Protein AF-A0A4P9YN78-F1 (afdb_monomer)

Solvent-accessible surface area (backbone atoms only — not comparable to full-atom values): 15632 Å² total; per-residue (Å²): 131,90,72,58,67,73,56,53,52,50,31,58,73,73,71,46,67,72,65,74,76,66,62,86,76,83,86,41,73,44,71,38,63,73,60,74,76,69,70,81,63,58,77,76,73,68,85,90,74,91,78,79,75,87,81,68,55,44,54,28,34,44,56,62,71,58,48,51,57,56,59,72,62,66,70,47,31,59,42,27,35,37,27,44,46,28,40,46,76,91,64,80,87,61,92,40,67,50,29,63,52,52,52,51,46,29,56,28,44,67,53,48,32,24,36,36,38,33,21,24,65,47,65,72,37,40,55,54,38,50,53,49,35,59,54,60,63,54,57,51,40,36,30,32,47,38,56,38,58,72,62,79,83,46,30,68,49,81,38,76,53,69,79,61,76,83,72,75,85,71,88,65,73,72,56,76,80,85,55,88,41,62,70,45,67,21,68,66,61,35,67,43,96,75,74,52,51,84,36,58,17,44,29,29,38,36,53,38,79,64,89,53,80,86,40,62,66,55,45,43,47,46,28,67,74,64,67,34,48,68,64,51,50,46,54,75,67,33,64,69,58,47,51,53,40,52,54,51,40,49,38,32,48,53,33,45,54,71,44,38,36,90,94,39,49,75,46,77,47,112

Foldseek 3Di:
DDDDPLVVVVCVVVVHDCCLLVDDADKDKDFQLLDDDPPVVPVVPDDDDDPDDDDPLGIATEHVQLVVLLVVQVAELAFAEEELAWFDPPPPDDPHHATSQLVSLSRNHLFYFYAYEYEHQDPVRVVVNVVSCVSSVRARYWYFNRHLLPDDFATFGGQDRPPPPPDPDDVQPFDDDPPPGTPDHHPSVRRDPDRDRDHFGLEYEAAADDLCPSPSPCCCVVCVVVVNSVVSSCCVVVPVNRVVSVVSSVSNVVSRVVRHDVVGYYGYHD

InterPro domains:
  IPR001678 SAM-dependent methyltransferase RsmB-F/NOP2-type domain [PS51686] (1-270)
  IPR023267 RNA (C5-cytosine) methyltransferase [PR02008] (82-92)
  IPR023267 RNA (C5-cytosine) methyltransferase [PR02008] (202-214)
  IPR023267 RNA (C5-cytosine) methyltransferase [PR02008] (263-270)
  IPR023267 RNA (C5-cytosine) methyltransferase [PTHR22807] (57-270)
  IPR023269 RNA (C5-cytosine) methyltransferase, subfamily 9 [PR02010] (3-21)
  IPR023269 RNA (C5-cytosine) methyltransferase, subfamily 9 [PR02010] (118-135)
  IPR029063 S-adenosyl-L-methionine-dependent methyltransferase superfamily [G3DSA:3.40.50.150] (5-270)
  IPR029063 S-adenosyl-L-methionine-dependent methyltransferase superfamily [SSF53335] (57-270)
  IPR049560 SAM-dependent methyltransferase RsmB-F/NOP2-type, catalytic core [PF01189] (72-155)

Secondary structure (DSSP, 8-state):
----HHHHHHHHHTT--GGGGGPPPPPEEEE-TTS---GGGHHHH-SS-----S-GGGEEEE-HHHHHHHHHT---TT-EEEETT-SPP--TT-TTB--HHHHHHHHH-SSSS-EEEEEES-HHHHHHHHHHHHHTT--SEEEEES-TTS--PPBP-PPPPTTS-------PPPPPP--TTEEEE-HHHHT-TT----B-EEEEEEE-----TT-HHHHIIIIIIS--HHHHHHHHH-HHHHHHHHHHHHHHHHHHHHTEEEEEEEEEE-

Organism: Rozella allomycis (strain CSF55) (NCBI:txid988480)

Structure (mmCIF, N/CA/C/O backbone):
data_AF-A0A4P9YN78-F1
#
_entry.id   AF-A0A4P9YN78-F1
#
loop_
_atom_site.group_PDB
_atom_site.id
_atom_site.type_symbol
_atom_site.label_atom_id
_atom_site.label_alt_id
_atom_site.label_comp_id
_atom_site.label_asym_id
_atom_site.label_entity_id
_atom_site.label_seq_id
_atom_site.pdbx_PDB_ins_code
_atom_site.Cartn_x
_atom_site.Cartn_y
_atom_site.Cartn_z
_atom_site.occupancy
_atom_site.B_iso_or_equiv
_atom_site.auth_seq_id
_atom_site.auth_comp_id
_atom_site.auth_asym_id
_atom_site.auth_atom_id
_atom_site.pdbx_PDB_model_num
ATOM 1 N N . MET A 1 1 ? -8.378 -7.934 30.798 1.00 61.56 1 MET A N 1
ATOM 2 C CA . MET A 1 1 ? -7.971 -6.513 30.751 1.00 61.56 1 MET A CA 1
ATOM 3 C C . MET A 1 1 ? -9.114 -5.694 31.313 1.00 61.56 1 MET A C 1
ATOM 5 O O . MET A 1 1 ? -10.251 -6.047 31.030 1.00 61.56 1 MET A O 1
ATOM 9 N N . ASN A 1 2 ? -8.828 -4.655 32.097 1.00 71.19 2 ASN A N 1
ATOM 10 C CA . ASN A 1 2 ? -9.853 -3.699 32.519 1.00 71.19 2 ASN A CA 1
ATOM 11 C C . ASN A 1 2 ? -9.871 -2.567 31.493 1.00 71.19 2 ASN A C 1
ATOM 13 O O . ASN A 1 2 ? -8.930 -1.776 31.438 1.00 71.19 2 ASN A O 1
ATOM 17 N N . PHE A 1 3 ? -10.893 -2.550 30.642 1.00 77.31 3 PHE A N 1
ATOM 18 C CA . PHE A 1 3 ? -11.137 -1.447 29.718 1.00 77.31 3 PHE A CA 1
ATOM 19 C C . PHE A 1 3 ? -11.936 -0.339 30.425 1.00 77.31 3 PHE A C 1
ATOM 21 O O . PHE A 1 3 ? -12.680 -0.659 31.352 1.00 77.31 3 PHE A O 1
ATOM 28 N N . PRO A 1 4 ? -11.807 0.940 30.024 1.00 80.62 4 PRO A N 1
ATOM 29 C CA . PRO A 1 4 ? -12.634 2.012 30.575 1.00 80.62 4 PRO A CA 1
ATOM 30 C C . PRO A 1 4 ? -14.121 1.778 30.301 1.00 80.62 4 PRO A C 1
ATOM 32 O O . PRO A 1 4 ? -14.473 1.293 29.224 1.00 80.62 4 PRO A O 1
ATOM 35 N N . ASP A 1 5 ? -14.984 2.211 31.222 1.00 83.38 5 ASP A N 1
ATOM 36 C CA . ASP A 1 5 ? -16.442 2.050 31.109 1.00 83.38 5 ASP A CA 1
ATOM 37 C C . ASP A 1 5 ? -16.979 2.622 29.790 1.00 83.38 5 ASP A C 1
ATOM 39 O O . ASP A 1 5 ? -17.722 1.953 29.083 1.00 83.38 5 ASP A O 1
ATOM 43 N N . ALA A 1 6 ? -16.485 3.790 29.367 1.00 79.88 6 ALA A N 1
ATOM 44 C CA . ALA A 1 6 ? -16.875 4.405 28.097 1.00 79.88 6 ALA A CA 1
ATOM 45 C C . ALA A 1 6 ? -16.543 3.548 26.856 1.00 79.88 6 ALA A C 1
ATOM 47 O O . ALA A 1 6 ? -17.257 3.612 25.855 1.00 79.88 6 ALA A O 1
ATOM 48 N N . PHE A 1 7 ? -15.473 2.741 26.900 1.00 79.00 7 PHE A N 1
ATOM 49 C CA . PHE A 1 7 ? -15.151 1.810 25.815 1.00 79.00 7 PHE A CA 1
ATOM 50 C C . PHE A 1 7 ? -16.032 0.559 25.876 1.00 79.00 7 PHE A C 1
ATOM 52 O O . PHE A 1 7 ? -16.492 0.091 24.840 1.00 79.00 7 PHE A O 1
ATOM 59 N N . ILE A 1 8 ? -16.325 0.048 27.075 1.00 83.44 8 ILE A N 1
ATOM 60 C CA . ILE A 1 8 ? -17.272 -1.060 27.260 1.00 83.44 8 ILE A CA 1
ATOM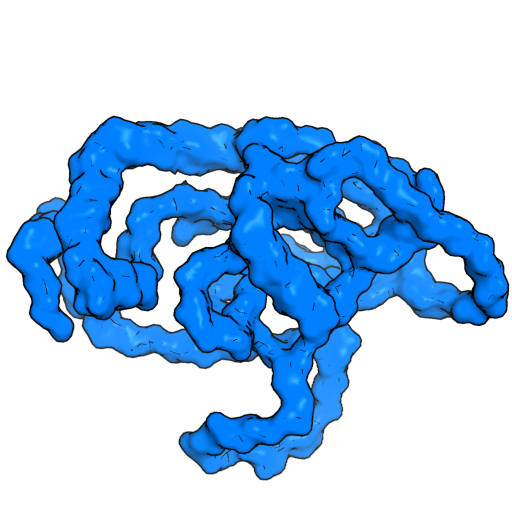 61 C C . ILE A 1 8 ? -18.675 -0.666 26.782 1.00 83.44 8 ILE A C 1
ATOM 63 O O . ILE A 1 8 ? -19.312 -1.435 26.067 1.00 83.44 8 ILE A O 1
ATOM 67 N N . ASP A 1 9 ? -19.132 0.542 27.104 1.00 84.50 9 ASP A N 1
ATOM 68 C CA . ASP A 1 9 ? -20.418 1.077 26.656 1.00 84.50 9 ASP A CA 1
ATOM 69 C C . ASP A 1 9 ? -20.480 1.205 25.132 1.00 84.50 9 ASP A C 1
ATOM 71 O O . ASP A 1 9 ? -21.487 0.842 24.523 1.00 84.50 9 ASP A O 1
ATOM 75 N N . PHE A 1 10 ? -19.389 1.661 24.506 1.00 82.56 10 PHE A N 1
ATOM 76 C CA . PHE A 1 10 ? -19.257 1.673 23.050 1.00 82.56 10 PHE A CA 1
ATOM 77 C C . PHE A 1 10 ? -19.386 0.261 22.460 1.00 82.56 10 PHE A C 1
AT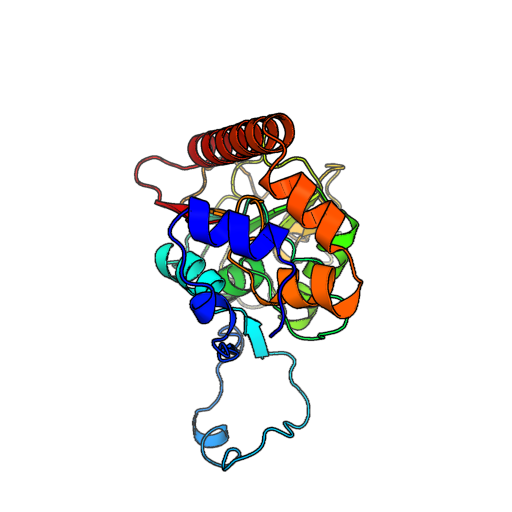OM 79 O O . PHE A 1 10 ? -20.222 0.047 21.587 1.00 82.56 10 PHE A O 1
ATOM 86 N N . LEU A 1 11 ? -18.631 -0.717 22.971 1.00 84.00 11 LEU A N 1
ATOM 87 C CA . LEU A 1 11 ? -18.693 -2.099 22.484 1.00 84.00 11 LEU A CA 1
ATOM 88 C C . LEU A 1 11 ? -20.095 -2.702 22.642 1.00 84.00 11 LEU A C 1
ATOM 90 O O . LEU A 1 11 ? -20.609 -3.317 21.712 1.00 84.00 11 LEU A O 1
ATOM 94 N N . ASN A 1 12 ? -20.743 -2.472 23.786 1.00 85.69 12 ASN A N 1
ATOM 95 C CA . ASN A 1 12 ? -22.104 -2.939 24.044 1.00 85.69 12 ASN A CA 1
ATOM 96 C C . ASN A 1 12 ? -23.119 -2.312 23.080 1.00 85.69 12 ASN A C 1
ATOM 98 O O . ASN A 1 12 ? -24.009 -3.009 22.592 1.00 85.69 12 ASN A O 1
ATOM 102 N N . LYS A 1 13 ? -22.986 -1.012 22.794 1.00 86.06 13 LYS A N 1
ATOM 103 C CA . LYS A 1 13 ? -23.847 -0.296 21.846 1.00 86.06 13 LYS A CA 1
ATOM 104 C C . LYS A 1 13 ? -23.708 -0.842 20.423 1.00 86.06 13 LYS A C 1
ATOM 106 O O . LYS A 1 13 ? -24.718 -1.007 19.746 1.00 86.06 13 LYS A O 1
ATOM 111 N N . GLU A 1 14 ? -22.484 -1.148 20.000 1.00 83.81 14 GLU A N 1
ATOM 112 C CA . GLU A 1 14 ? -22.188 -1.698 18.670 1.00 83.81 14 GLU A CA 1
ATOM 113 C C . GLU A 1 14 ? -22.353 -3.232 18.599 1.00 83.81 14 GLU A C 1
ATOM 115 O O . GLU A 1 14 ? -22.146 -3.840 17.551 1.00 83.81 14 GLU A O 1
ATOM 120 N N . GLY A 1 15 ? -22.746 -3.884 19.701 1.00 84.00 15 GLY A N 1
ATOM 121 C CA . GLY A 1 15 ? -22.984 -5.330 19.751 1.00 84.00 15 GLY A CA 1
ATOM 122 C C . GLY A 1 15 ? -21.715 -6.189 19.672 1.00 84.00 15 GLY A C 1
ATOM 123 O O . GLY A 1 15 ? -21.785 -7.348 19.261 1.00 84.00 15 GLY A O 1
ATOM 124 N N . VAL A 1 16 ? -20.559 -5.645 20.056 1.00 82.56 16 VAL A N 1
ATOM 125 C CA . VAL A 1 16 ? -19.258 -6.328 20.026 1.00 82.56 16 VAL A CA 1
ATOM 126 C C . VAL A 1 16 ? -18.936 -6.912 21.403 1.00 82.56 16 VAL A C 1
ATOM 128 O O . VAL A 1 16 ? -18.917 -6.195 22.399 1.00 82.56 16 VAL A O 1
ATOM 131 N N . ASP A 1 17 ? -18.631 -8.212 21.474 1.00 83.12 17 ASP A N 1
ATOM 132 C CA . ASP A 1 17 ? -18.195 -8.848 22.726 1.00 83.12 17 ASP A CA 1
ATOM 133 C C . ASP A 1 17 ? -16.783 -8.346 23.116 1.00 83.12 17 ASP A C 1
ATOM 135 O O . ASP A 1 17 ? -15.824 -8.561 22.365 1.00 83.12 17 ASP A O 1
ATOM 139 N N . PRO A 1 18 ? -16.585 -7.740 24.304 1.00 79.31 18 PRO A N 1
ATOM 140 C CA . PRO A 1 18 ? -15.264 -7.313 24.768 1.00 79.31 18 PRO A CA 1
ATOM 141 C C . PRO A 1 18 ? -14.221 -8.436 24.829 1.00 79.31 18 PRO A C 1
ATOM 143 O O . PRO A 1 18 ? -13.019 -8.165 24.792 1.00 79.31 18 PRO A O 1
ATOM 146 N N . LYS A 1 19 ? -14.639 -9.709 24.891 1.00 80.06 19 LYS A N 1
ATOM 147 C CA . LYS A 1 19 ? -13.722 -10.857 24.867 1.00 80.06 19 LYS A CA 1
ATOM 148 C C . LYS A 1 19 ? -12.920 -10.956 23.579 1.00 80.06 19 LYS A C 1
ATOM 150 O O . LYS A 1 19 ? -11.816 -11.499 23.628 1.00 80.06 19 LYS A O 1
ATOM 155 N N . VAL A 1 20 ? -13.399 -10.400 22.465 1.00 75.62 20 VAL A N 1
ATOM 156 C CA . VAL A 1 20 ? -12.633 -10.340 21.208 1.00 75.62 20 VAL A CA 1
ATOM 157 C C . VAL A 1 20 ? -11.301 -9.608 21.428 1.00 75.62 20 VAL A C 1
ATOM 159 O O . VAL A 1 20 ? -10.289 -9.965 20.828 1.00 75.62 20 VAL A O 1
ATOM 162 N N . TYR A 1 21 ? -11.259 -8.680 22.393 1.00 71.94 21 TYR A N 1
ATOM 163 C CA . TYR A 1 21 ? -10.055 -7.945 22.773 1.00 71.94 21 TYR A CA 1
ATOM 164 C C . TYR A 1 21 ? -9.165 -8.645 23.815 1.00 71.94 21 TYR A C 1
ATOM 166 O O . TYR A 1 21 ? -8.112 -8.137 24.200 1.00 71.94 21 TYR A O 1
ATOM 174 N N . SER A 1 22 ? -9.583 -9.809 24.309 1.00 69.00 22 SER A N 1
ATOM 175 C CA . SER A 1 22 ? -8.842 -10.593 25.306 1.00 69.00 22 SER A CA 1
ATOM 176 C C . SER A 1 22 ? -8.040 -11.749 24.703 1.00 69.00 22 SER A C 1
ATOM 178 O O . SER A 1 22 ? -7.321 -12.434 25.428 1.00 69.00 22 SER A O 1
ATOM 180 N N . VAL A 1 23 ? -8.151 -11.959 23.388 1.00 68.56 23 VAL A N 1
ATOM 181 C CA . VAL A 1 23 ? -7.486 -13.050 22.673 1.00 68.56 23 VAL A CA 1
ATOM 182 C C . VAL A 1 23 ? -6.027 -12.687 22.397 1.00 68.56 23 VAL A C 1
ATOM 184 O O . VAL A 1 23 ? -5.732 -11.669 21.766 1.00 68.56 23 VAL A O 1
ATOM 187 N N . GLU A 1 24 ? -5.099 -13.539 22.833 1.00 64.12 24 GLU A N 1
ATOM 188 C CA . GLU A 1 24 ? -3.709 -13.449 22.391 1.00 64.12 24 GLU A CA 1
ATOM 189 C C . GLU A 1 24 ? -3.614 -13.835 20.913 1.00 64.12 24 GLU A C 1
ATOM 191 O O . GLU A 1 24 ? -3.987 -14.937 20.510 1.00 64.12 24 GLU A O 1
ATOM 196 N N . THR A 1 25 ? -3.106 -12.920 20.090 1.00 60.72 25 THR A N 1
ATOM 197 C CA . THR A 1 25 ? -2.892 -13.180 18.666 1.00 60.72 25 THR A CA 1
ATOM 198 C C . THR A 1 25 ? -1.468 -13.696 18.433 1.00 60.72 25 THR A C 1
ATOM 200 O O . THR A 1 25 ? -0.501 -13.077 18.897 1.00 60.72 25 THR A O 1
ATOM 203 N N . PRO A 1 26 ? -1.296 -14.829 17.725 1.00 62.62 26 PRO A N 1
ATOM 204 C CA . PRO A 1 26 ? 0.030 -15.347 17.415 1.00 62.62 26 PRO A CA 1
ATOM 205 C C . PRO A 1 26 ? 0.799 -14.372 16.516 1.00 62.62 26 PRO A C 1
ATOM 207 O O . PRO A 1 26 ? 0.224 -13.665 15.687 1.00 62.62 26 PRO A O 1
ATOM 210 N N . ARG A 1 27 ? 2.127 -14.333 16.679 1.00 62.25 27 ARG A N 1
ATOM 211 C CA . ARG A 1 27 ? 3.015 -13.578 15.785 1.00 62.25 27 ARG A CA 1
ATOM 212 C C . ARG A 1 27 ? 3.400 -14.459 14.609 1.00 62.25 27 ARG A C 1
ATOM 214 O O . ARG A 1 27 ? 3.917 -15.553 14.818 1.00 62.25 27 ARG A O 1
ATOM 221 N N . TYR A 1 28 ? 3.209 -13.945 13.402 1.00 65.56 28 TYR A N 1
ATOM 222 C CA . TYR A 1 28 ? 3.631 -14.625 12.189 1.00 65.56 28 TYR A CA 1
ATOM 223 C C . TYR A 1 28 ? 4.944 -14.042 11.691 1.00 65.56 28 TYR A C 1
ATOM 225 O O . TYR A 1 28 ? 5.204 -12.839 11.794 1.00 65.56 28 TYR A O 1
ATOM 233 N N . PHE A 1 29 ? 5.767 -14.933 11.156 1.00 67.94 29 PHE A N 1
ATOM 234 C CA . PHE A 1 29 ? 7.024 -14.599 10.522 1.00 67.94 29 PHE A CA 1
ATOM 235 C C . PHE A 1 29 ? 6.998 -15.115 9.089 1.00 67.94 29 PHE A C 1
ATOM 237 O O . PHE A 1 29 ? 6.585 -16.245 8.842 1.00 67.94 29 PHE A O 1
ATOM 244 N N . ILE A 1 30 ? 7.434 -14.280 8.156 1.00 66.62 30 ILE A N 1
ATOM 245 C CA . ILE A 1 30 ? 7.599 -14.628 6.749 1.00 66.62 30 ILE A CA 1
ATOM 246 C C . ILE A 1 30 ? 9.083 -14.624 6.433 1.00 66.62 30 ILE A C 1
ATOM 248 O O . ILE A 1 30 ? 9.828 -13.746 6.878 1.00 66.62 30 ILE A O 1
ATOM 252 N N . TRP A 1 31 ? 9.494 -15.600 5.635 1.00 68.94 31 TRP A N 1
ATOM 253 C CA . TRP A 1 31 ? 10.831 -15.663 5.082 1.00 68.94 31 TRP A CA 1
ATOM 254 C C . TRP A 1 31 ? 10.925 -14.908 3.753 1.00 68.94 31 TRP A C 1
ATOM 256 O O . TRP A 1 31 ? 10.037 -14.997 2.908 1.00 68.94 31 TRP A O 1
ATOM 266 N N . ASN A 1 32 ? 12.027 -14.193 3.544 1.00 65.44 32 ASN A N 1
ATOM 267 C CA . ASN A 1 32 ? 12.328 -13.533 2.284 1.00 65.44 32 ASN A CA 1
ATOM 268 C C . ASN A 1 32 ? 12.596 -14.562 1.179 1.00 65.44 32 ASN A C 1
ATOM 270 O O . ASN A 1 32 ? 13.683 -15.137 1.106 1.00 65.44 32 ASN A O 1
ATOM 274 N N . THR A 1 33 ? 11.654 -14.735 0.258 1.00 62.84 33 THR A N 1
ATOM 275 C CA . THR A 1 33 ? 11.786 -15.672 -0.866 1.00 62.84 33 THR A CA 1
ATOM 276 C C . THR A 1 33 ? 12.871 -15.279 -1.872 1.00 62.84 33 THR A C 1
ATOM 278 O O . THR A 1 33 ? 13.254 -16.108 -2.690 1.00 62.84 33 THR A O 1
ATOM 281 N N . LEU A 1 34 ? 13.441 -14.067 -1.783 1.00 57.50 34 LEU A N 1
ATOM 282 C CA . LEU A 1 34 ? 14.639 -13.681 -2.546 1.00 57.50 34 LEU A CA 1
ATOM 283 C C . LEU A 1 34 ? 15.883 -14.508 -2.170 1.00 57.50 34 LEU A C 1
ATOM 285 O O . LEU A 1 34 ? 16.831 -14.572 -2.948 1.00 57.50 34 LEU A O 1
ATOM 289 N N . TYR A 1 35 ? 15.891 -15.136 -0.991 1.00 60.66 35 TYR A N 1
ATOM 290 C CA . TYR A 1 35 ? 16.998 -15.955 -0.496 1.00 60.66 35 TYR A CA 1
ATOM 291 C C . TYR A 1 35 ? 16.457 -17.287 0.026 1.00 60.66 35 TYR A C 1
ATOM 293 O O . TYR A 1 35 ? 16.273 -17.414 1.233 1.00 60.66 35 TYR A O 1
ATOM 301 N N . PRO A 1 36 ? 16.140 -18.266 -0.839 1.00 54.59 36 PRO A N 1
ATOM 302 C CA . PRO A 1 36 ? 15.553 -19.531 -0.403 1.00 54.59 36 PRO A CA 1
ATOM 303 C C . PRO A 1 36 ? 16.438 -20.231 0.644 1.00 54.59 36 PRO A C 1
ATOM 305 O O . PRO A 1 36 ? 17.649 -20.346 0.462 1.00 54.59 36 PRO A O 1
ATOM 308 N N . LEU A 1 37 ? 15.825 -20.671 1.748 1.00 54.03 37 LEU A N 1
ATOM 309 C CA . LEU A 1 37 ? 16.467 -21.534 2.743 1.00 54.03 37 LEU A CA 1
ATOM 310 C C . LEU A 1 37 ? 16.612 -22.946 2.182 1.00 54.03 37 LEU A C 1
ATOM 312 O O . LEU A 1 37 ? 15.651 -23.498 1.648 1.00 54.03 37 LEU A O 1
ATOM 316 N N . GLU A 1 38 ? 17.771 -23.563 2.394 1.00 54.62 38 GLU A N 1
ATOM 317 C CA . GLU A 1 38 ? 17.873 -25.019 2.341 1.00 54.62 38 GLU A CA 1
ATOM 318 C C . GLU A 1 38 ? 17.130 -25.585 3.564 1.00 54.62 38 GLU A C 1
ATOM 320 O O . GLU A 1 38 ? 17.477 -25.305 4.718 1.00 54.62 38 GLU A O 1
ATOM 325 N N . THR A 1 39 ? 16.052 -26.326 3.299 1.00 49.78 39 THR A N 1
ATOM 326 C CA . THR A 1 39 ? 15.052 -26.832 4.260 1.00 49.78 39 THR A CA 1
ATOM 327 C C . THR A 1 39 ? 15.641 -27.592 5.449 1.00 49.78 39 THR A C 1
ATOM 329 O O . THR A 1 39 ? 15.087 -27.528 6.546 1.00 49.78 39 THR A O 1
ATOM 332 N N . ASP A 1 40 ? 16.805 -28.217 5.277 1.00 48.41 40 ASP A N 1
ATOM 333 C CA . ASP A 1 40 ? 17.491 -29.018 6.300 1.00 48.41 40 ASP A CA 1
ATOM 334 C C . ASP A 1 40 ? 17.974 -28.192 7.510 1.00 48.41 40 ASP A C 1
ATOM 336 O O . ASP A 1 40 ? 18.305 -28.740 8.564 1.00 48.41 40 ASP A O 1
ATOM 340 N N . THR A 1 41 ? 18.003 -26.863 7.378 1.00 50.28 41 THR A N 1
ATOM 341 C CA . THR A 1 41 ? 18.442 -25.933 8.430 1.00 50.28 41 THR A CA 1
ATOM 342 C C . THR A 1 41 ? 17.335 -25.650 9.455 1.00 50.28 41 THR A C 1
ATOM 344 O O . THR A 1 41 ? 17.624 -25.347 10.608 1.00 50.28 41 THR A O 1
ATOM 347 N N . ILE A 1 42 ? 16.060 -25.773 9.063 1.00 48.47 42 ILE A N 1
ATOM 348 C CA . ILE A 1 42 ? 14.914 -25.360 9.890 1.00 48.47 42 ILE A CA 1
ATOM 349 C C . ILE A 1 42 ? 14.588 -26.418 10.955 1.00 48.47 42 ILE A C 1
ATOM 351 O O . ILE A 1 42 ? 14.369 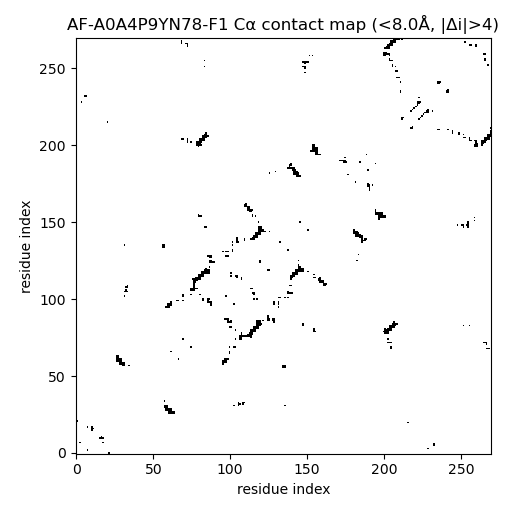-26.080 12.114 1.00 48.47 42 ILE A O 1
ATOM 355 N N . GLU A 1 43 ? 14.592 -27.707 10.607 1.00 41.38 43 GLU A N 1
ATOM 356 C CA . GLU A 1 43 ? 14.195 -28.773 11.544 1.00 41.38 43 GLU A CA 1
ATOM 357 C C . GLU A 1 43 ? 15.199 -28.994 12.687 1.00 41.38 43 GLU A C 1
ATOM 359 O O . GLU A 1 43 ? 14.817 -29.439 13.769 1.00 41.38 43 GLU A O 1
ATOM 364 N N . LYS A 1 44 ? 16.479 -28.653 12.486 1.00 45.47 44 LYS A N 1
ATOM 365 C CA . LYS A 1 44 ? 17.519 -28.825 13.512 1.00 45.47 44 LYS A CA 1
ATOM 366 C C . LYS A 1 44 ? 17.511 -27.753 14.603 1.00 45.47 44 LYS A C 1
ATOM 368 O O . LYS A 1 44 ? 18.021 -28.028 15.686 1.00 45.47 44 LYS A O 1
ATOM 373 N N . GLU A 1 45 ? 16.949 -26.569 14.357 1.00 46.12 45 GLU A N 1
ATOM 374 C CA . GLU A 1 45 ? 17.070 -25.435 15.289 1.00 46.12 45 GLU A CA 1
ATOM 375 C C . GLU A 1 45 ? 15.848 -25.180 16.191 1.00 46.12 45 GLU A C 1
ATOM 377 O O . GLU A 1 45 ? 15.952 -24.362 17.106 1.00 46.12 45 GLU A O 1
ATOM 382 N N . PHE A 1 46 ? 14.707 -25.869 16.022 1.00 55.41 46 PHE A N 1
ATOM 383 C CA . PHE A 1 46 ? 13.463 -25.442 16.694 1.00 55.41 46 PHE A CA 1
ATOM 384 C C . PHE A 1 46 ? 12.706 -26.492 17.528 1.00 55.41 46 PHE A C 1
ATOM 386 O O . PHE A 1 46 ? 11.585 -26.865 17.181 1.00 55.41 46 PHE A O 1
ATOM 393 N N . PRO A 1 47 ? 13.198 -26.833 18.737 1.00 38.78 47 PRO A N 1
ATOM 394 C CA . PRO A 1 47 ? 12.357 -27.267 19.841 1.00 38.78 47 PRO A CA 1
ATOM 395 C C . PRO A 1 47 ? 12.277 -26.164 20.918 1.00 38.78 47 PRO A C 1
ATOM 397 O O . PRO A 1 47 ? 13.109 -26.072 21.816 1.00 38.78 47 PRO A O 1
ATOM 400 N N . GLY A 1 48 ? 11.234 -25.331 20.867 1.00 39.62 48 GLY A N 1
ATOM 401 C CA . GLY A 1 48 ? 10.641 -24.768 22.090 1.00 39.62 48 GLY A CA 1
ATOM 402 C C . GLY A 1 48 ? 10.908 -23.308 22.480 1.00 39.62 48 GLY A C 1
ATOM 403 O O . GLY A 1 48 ? 10.012 -22.732 23.083 1.00 39.62 48 GLY A O 1
ATOM 404 N N . VAL A 1 49 ? 12.029 -22.652 22.153 1.00 35.53 49 VAL A N 1
ATOM 405 C CA . VAL A 1 49 ? 12.224 -21.207 22.446 1.00 35.53 49 VAL A CA 1
ATOM 406 C C . VAL A 1 49 ? 13.195 -20.581 21.438 1.00 35.53 49 VAL A C 1
ATOM 408 O O . VAL A 1 49 ? 14.360 -20.959 21.367 1.00 35.53 49 VAL A O 1
ATOM 411 N N . LEU A 1 50 ? 12.726 -19.588 20.676 1.00 41.16 50 LEU A N 1
ATOM 412 C CA . LEU A 1 50 ? 13.512 -18.862 19.672 1.00 41.16 50 LEU A CA 1
ATOM 413 C C . LEU A 1 50 ? 14.490 -17.877 20.333 1.00 41.16 50 LEU A C 1
ATOM 415 O O . LEU A 1 50 ? 14.179 -16.699 20.509 1.00 41.16 50 LEU A O 1
ATOM 419 N N . LYS A 1 51 ? 15.706 -18.332 20.630 1.00 34.59 51 LYS A N 1
ATOM 420 C CA . LYS A 1 51 ? 16.884 -17.462 20.556 1.00 34.59 51 LYS A CA 1
ATOM 421 C C . LYS A 1 51 ? 17.561 -17.769 19.226 1.00 34.59 51 LYS A C 1
ATOM 423 O O . LYS A 1 51 ? 18.513 -18.531 19.177 1.00 34.59 51 LYS A O 1
ATOM 428 N N . LEU A 1 52 ? 16.996 -17.233 18.142 1.00 43.50 52 LEU A N 1
ATOM 429 C CA . LEU A 1 52 ? 17.644 -17.282 16.830 1.00 43.50 52 LEU A CA 1
ATOM 430 C C . LEU A 1 52 ? 19.055 -16.675 17.000 1.00 43.50 52 LEU A C 1
ATOM 432 O O . LEU A 1 52 ? 19.186 -15.769 17.819 1.00 43.50 52 LEU A O 1
ATOM 436 N N . GLU A 1 53 ? 20.086 -17.088 16.264 1.00 39.53 53 GLU A N 1
ATOM 437 C CA . GLU A 1 53 ? 21.357 -16.341 16.138 1.00 39.53 53 GLU A CA 1
ATOM 438 C C . GLU A 1 53 ? 21.459 -15.683 14.739 1.00 39.53 53 GLU A C 1
ATOM 440 O O . GLU A 1 53 ? 20.831 -16.168 13.797 1.00 39.53 53 GLU A O 1
ATOM 445 N N . PRO A 1 54 ? 22.144 -14.531 14.573 1.00 45.88 54 PRO A N 1
ATOM 446 C CA . PRO A 1 54 ? 22.205 -13.806 13.297 1.00 45.88 54 PRO A CA 1
ATOM 447 C C . PRO A 1 54 ? 22.740 -14.667 12.130 1.00 45.88 54 PRO A C 1
ATOM 449 O O . PRO A 1 54 ? 23.638 -15.476 12.357 1.00 45.88 54 PRO A O 1
ATOM 452 N N . PRO A 1 55 ? 22.278 -14.446 10.875 1.00 45.72 55 PRO A N 1
ATOM 453 C CA . PRO A 1 55 ? 21.677 -13.204 10.392 1.00 45.72 55 PRO A CA 1
ATOM 454 C C . PRO A 1 55 ? 20.160 -13.308 10.160 1.00 45.72 55 PRO A C 1
ATOM 456 O O . PRO A 1 55 ? 19.692 -13.912 9.198 1.00 45.72 55 PRO A O 1
ATOM 459 N N . TYR A 1 56 ? 19.373 -12.603 10.978 1.00 54.12 56 TYR A N 1
ATOM 460 C CA . TYR A 1 56 ? 17.915 -12.443 10.806 1.00 54.12 56 TYR A CA 1
ATOM 461 C C . TYR A 1 56 ? 17.525 -11.520 9.640 1.00 54.12 56 TYR A C 1
ATOM 463 O O . TYR A 1 56 ? 16.430 -10.955 9.627 1.00 54.12 56 TYR A O 1
ATOM 471 N N . ASP A 1 57 ? 18.413 -11.311 8.671 1.00 56.69 57 ASP A N 1
ATOM 472 C CA . ASP A 1 57 ? 18.233 -10.322 7.604 1.00 56.69 57 ASP A CA 1
ATOM 473 C C . ASP A 1 57 ? 17.083 -10.679 6.645 1.00 56.69 57 ASP A C 1
ATOM 475 O O . ASP A 1 57 ? 16.639 -9.837 5.863 1.00 56.69 57 ASP A O 1
ATOM 479 N N . TYR A 1 58 ? 16.569 -11.908 6.736 1.00 62.59 58 TYR A N 1
ATOM 480 C CA . TYR A 1 58 ? 15.576 -12.476 5.826 1.00 62.59 58 TYR A CA 1
ATOM 481 C C . TYR A 1 58 ? 14.231 -12.789 6.487 1.00 62.59 58 TYR A C 1
ATOM 483 O O . TYR A 1 58 ? 13.339 -13.286 5.808 1.00 62.59 58 TYR A O 1
ATOM 491 N N . ILE A 1 59 ? 14.058 -12.502 7.781 1.00 64.12 59 ILE A N 1
ATOM 492 C CA . ILE A 1 59 ? 12.798 -12.754 8.490 1.00 64.12 59 ILE A CA 1
ATOM 493 C C . ILE A 1 59 ? 12.036 -11.442 8.688 1.00 64.12 59 ILE A C 1
ATOM 495 O O . ILE A 1 59 ? 12.560 -10.455 9.210 1.00 64.12 59 ILE A O 1
ATOM 499 N N . ILE A 1 60 ? 10.764 -11.453 8.301 1.00 67.38 60 ILE A N 1
ATOM 500 C CA . ILE A 1 60 ? 9.803 -10.377 8.524 1.00 67.38 60 ILE A CA 1
ATOM 501 C C . ILE A 1 60 ? 8.769 -10.842 9.542 1.00 67.38 60 ILE A C 1
ATOM 503 O O . ILE A 1 60 ? 8.071 -11.815 9.297 1.00 67.38 60 ILE A O 1
ATOM 507 N N . GLY A 1 61 ? 8.608 -10.113 10.644 1.00 67.69 61 GLY A N 1
ATOM 508 C CA . GLY A 1 61 ? 7.392 -10.200 11.449 1.00 67.69 61 GLY A CA 1
ATOM 509 C C . GLY A 1 61 ? 6.257 -9.439 10.763 1.00 67.69 61 GLY A C 1
ATOM 510 O O . GLY A 1 61 ? 6.467 -8.326 10.284 1.00 67.69 61 GLY A O 1
ATOM 511 N N . ILE A 1 62 ? 5.061 -10.008 10.704 1.00 72.38 62 ILE A N 1
ATOM 512 C CA . ILE A 1 62 ? 3.885 -9.351 10.119 1.00 72.38 62 ILE A CA 1
ATOM 513 C C . ILE A 1 62 ? 2.614 -9.910 10.751 1.00 72.38 62 ILE A C 1
ATOM 515 O O . ILE A 1 62 ? 2.563 -11.079 11.134 1.00 72.38 62 ILE A O 1
ATOM 519 N N . ASP A 1 63 ? 1.596 -9.068 10.897 1.00 73.19 63 ASP A N 1
ATOM 520 C CA . ASP A 1 63 ? 0.292 -9.520 11.374 1.00 73.19 63 ASP A CA 1
ATOM 521 C C . ASP A 1 63 ? -0.420 -10.311 10.264 1.00 73.19 63 ASP A C 1
ATOM 523 O O . ASP A 1 63 ? -0.360 -9.942 9.088 1.00 73.19 63 ASP A O 1
ATOM 527 N N . LEU A 1 64 ? -1.111 -11.398 10.626 1.00 74.56 64 LEU A N 1
ATOM 528 C CA . LEU A 1 64 ? -1.756 -12.292 9.654 1.00 74.56 64 LEU A CA 1
ATOM 529 C C . LEU A 1 64 ? -2.743 -11.555 8.747 1.00 74.56 64 LEU A C 1
ATOM 531 O O . LEU A 1 64 ? -2.763 -11.806 7.548 1.00 74.56 64 LEU A O 1
ATOM 535 N N . SER A 1 65 ? -3.516 -10.617 9.296 1.00 77.00 65 SER A N 1
ATOM 536 C CA . SER A 1 65 ? -4.446 -9.789 8.520 1.00 77.00 65 SER A CA 1
ATOM 537 C C . SER A 1 65 ? -3.733 -9.022 7.405 1.00 77.00 65 SER A C 1
ATOM 539 O O . SER A 1 65 ? -4.220 -8.957 6.279 1.00 77.00 65 SER A O 1
ATOM 541 N N . SER A 1 66 ? -2.529 -8.513 7.685 1.00 79.19 66 SER A N 1
ATOM 542 C CA . SER A 1 66 ? -1.719 -7.829 6.681 1.00 79.19 66 SER A CA 1
ATOM 543 C C . SER A 1 66 ? -1.180 -8.782 5.617 1.00 79.19 66 SER A C 1
ATOM 545 O O . SER A 1 66 ? -1.082 -8.390 4.457 1.00 79.19 66 SER A O 1
ATOM 547 N N . LEU A 1 67 ? -0.844 -10.019 5.991 1.00 82.12 67 LEU A N 1
ATOM 548 C CA . LEU A 1 67 ? -0.423 -11.042 5.036 1.00 82.12 67 LEU A CA 1
ATOM 549 C C . LEU A 1 67 ? -1.579 -11.471 4.127 1.00 82.12 67 LEU A C 1
ATOM 551 O O . LEU A 1 67 ? -1.392 -11.538 2.919 1.00 82.12 67 LEU A O 1
ATOM 555 N N . VAL A 1 68 ? -2.774 -11.693 4.678 1.00 85.62 68 VAL A N 1
ATOM 556 C CA . VAL A 1 68 ? -3.967 -12.079 3.904 1.00 85.62 68 VAL A CA 1
ATOM 557 C C . VAL A 1 68 ? -4.270 -11.060 2.804 1.00 85.62 68 VAL A C 1
ATOM 559 O O . VAL A 1 68 ? -4.544 -11.460 1.674 1.00 85.62 68 VAL A O 1
ATOM 562 N N . ALA A 1 69 ? -4.145 -9.759 3.084 1.00 87.75 69 ALA A N 1
ATOM 563 C CA . ALA A 1 69 ? -4.315 -8.718 2.068 1.00 87.75 69 ALA A CA 1
ATOM 564 C C . ALA A 1 69 ? -3.324 -8.874 0.897 1.00 87.75 69 ALA A C 1
ATOM 566 O O . ALA A 1 69 ? -3.704 -8.739 -0.264 1.00 87.75 69 ALA A O 1
ATOM 567 N N . VAL A 1 70 ? -2.063 -9.215 1.188 1.00 88.56 70 VAL A N 1
ATOM 568 C CA . VAL A 1 70 ? -1.034 -9.431 0.159 1.00 88.56 70 VAL A CA 1
ATOM 569 C C . VAL A 1 70 ? -1.232 -10.753 -0.588 1.00 88.56 70 VAL A C 1
ATOM 571 O O . VAL A 1 70 ? -1.051 -10.787 -1.800 1.00 88.56 70 VAL A O 1
ATOM 574 N N . GLU A 1 71 ? -1.613 -11.834 0.096 1.00 88.81 71 GLU A N 1
ATOM 575 C CA . GLU A 1 71 ? -1.907 -13.124 -0.551 1.00 88.81 71 GLU A CA 1
ATOM 576 C C . GLU A 1 71 ? -3.109 -13.023 -1.497 1.00 88.81 71 GLU A C 1
ATOM 578 O O . GLU A 1 71 ? -3.086 -13.592 -2.584 1.00 88.81 71 GLU A O 1
ATOM 583 N N . THR A 1 72 ? -4.123 -12.232 -1.133 1.00 93.19 72 THR A N 1
ATOM 584 C CA . THR A 1 72 ? -5.327 -12.023 -1.957 1.00 93.19 72 THR A CA 1
ATOM 585 C C . THR A 1 72 ? -5.016 -11.334 -3.289 1.00 93.19 72 THR A C 1
ATOM 587 O O . THR A 1 72 ? -5.753 -11.507 -4.256 1.00 93.19 72 THR A O 1
ATOM 590 N N . LEU A 1 73 ? -3.913 -10.580 -3.376 1.00 92.38 73 LEU A N 1
ATOM 591 C CA . LEU A 1 73 ? -3.484 -9.982 -4.641 1.00 92.38 73 LEU A CA 1
ATOM 592 C C . LEU A 1 73 ? -3.029 -11.031 -5.659 1.00 92.38 73 LEU A C 1
ATOM 594 O O . LEU A 1 73 ? -3.036 -10.706 -6.840 1.00 92.38 73 LEU A O 1
ATOM 598 N N . ASP A 1 74 ? -2.627 -12.238 -5.244 1.00 94.25 74 ASP A N 1
ATOM 599 C CA . ASP A 1 74 ? -2.096 -13.292 -6.125 1.00 94.25 74 ASP A CA 1
ATOM 600 C C . ASP A 1 74 ? -0.961 -12.782 -7.037 1.00 94.25 74 ASP A C 1
ATOM 602 O O . ASP A 1 74 ? -1.096 -12.655 -8.256 1.00 94.25 74 ASP A O 1
ATOM 606 N N . ILE A 1 75 ? 0.138 -12.348 -6.413 1.00 94.12 75 ILE A N 1
ATOM 607 C CA . ILE A 1 75 ? 1.251 -11.659 -7.083 1.00 94.12 75 ILE A CA 1
ATOM 608 C C . ILE A 1 75 ? 2.142 -12.646 -7.839 1.00 94.12 75 ILE A C 1
ATOM 610 O O . ILE A 1 75 ? 2.690 -13.578 -7.253 1.00 94.12 75 ILE A O 1
ATOM 614 N N . ASN A 1 76 ? 2.383 -12.342 -9.111 1.00 94.19 76 ASN A N 1
ATOM 615 C CA . ASN A 1 76 ? 3.279 -13.040 -10.020 1.00 94.19 76 ASN A CA 1
ATOM 616 C C . ASN A 1 76 ? 4.513 -12.180 -10.361 1.00 94.19 76 ASN A C 1
ATOM 618 O O . ASN A 1 76 ? 4.428 -10.952 -10.375 1.00 94.19 76 ASN A O 1
ATOM 622 N N . PRO A 1 77 ? 5.655 -12.783 -10.745 1.00 91.50 77 PRO A N 1
ATOM 623 C CA . PRO A 1 77 ? 6.912 -12.060 -11.005 1.00 91.50 77 PRO A CA 1
ATOM 624 C C . PRO A 1 77 ? 6.883 -10.981 -12.101 1.00 91.50 77 PRO A C 1
ATOM 626 O O . PRO A 1 77 ? 7.804 -10.169 -12.204 1.00 91.50 77 PRO A O 1
ATOM 629 N N . ASN A 1 78 ? 5.860 -10.985 -12.957 1.00 92.94 78 ASN A N 1
ATOM 630 C CA . ASN A 1 78 ? 5.697 -10.016 -14.042 1.00 92.94 78 ASN A CA 1
ATOM 631 C C . ASN A 1 78 ? 4.737 -8.875 -13.693 1.00 92.94 78 ASN A C 1
ATOM 633 O O . ASN A 1 78 ? 4.629 -7.934 -14.476 1.00 92.94 78 ASN A O 1
ATOM 637 N N . ASP A 1 79 ? 4.079 -8.935 -12.535 1.00 95.50 79 ASP A N 1
ATOM 638 C CA . ASP A 1 79 ? 3.081 -7.945 -12.162 1.00 95.50 79 ASP A CA 1
ATOM 639 C C . ASP A 1 79 ? 3.714 -6.610 -11.773 1.00 95.50 79 ASP A C 1
ATOM 641 O O . ASP A 1 79 ? 4.719 -6.514 -11.061 1.00 95.50 79 ASP A O 1
ATOM 645 N N . LYS A 1 80 ? 3.066 -5.545 -12.217 1.00 96.06 80 LYS A N 1
ATOM 646 C CA . LYS A 1 80 ? 3.292 -4.176 -11.787 1.00 96.06 80 LYS A CA 1
ATOM 647 C C . LYS A 1 80 ? 2.327 -3.893 -10.649 1.00 96.06 80 LYS A C 1
ATOM 649 O O . LYS A 1 80 ? 1.120 -3.783 -10.861 1.00 96.06 80 LYS A O 1
ATOM 654 N N . VAL A 1 81 ? 2.865 -3.771 -9.442 1.00 97.56 81 VAL A N 1
ATOM 655 C CA . VAL A 1 81 ? 2.073 -3.648 -8.216 1.00 97.56 81 VAL A CA 1
ATOM 656 C C . VAL A 1 81 ? 2.194 -2.242 -7.633 1.00 97.56 81 VAL A C 1
ATOM 658 O O . VAL A 1 81 ? 3.294 -1.689 -7.554 1.00 97.56 81 VAL A O 1
ATOM 661 N N . LEU A 1 82 ? 1.074 -1.665 -7.210 1.00 97.94 82 LEU A N 1
ATOM 662 C CA . LEU A 1 82 ? 1.013 -0.405 -6.468 1.00 97.94 82 LEU A CA 1
ATOM 663 C C . LEU A 1 82 ? 0.559 -0.665 -5.030 1.00 97.94 82 LEU A C 1
ATOM 665 O O . LEU A 1 82 ? -0.427 -1.357 -4.819 1.00 97.94 82 LEU A O 1
ATOM 669 N N . ASP A 1 83 ? 1.248 -0.075 -4.061 1.00 96.69 83 ASP A N 1
ATOM 670 C CA . ASP A 1 83 ? 0.859 -0.021 -2.651 1.00 96.69 83 ASP A CA 1
ATOM 671 C C . ASP A 1 83 ? 0.698 1.456 -2.257 1.00 96.69 83 ASP A C 1
ATOM 673 O O . ASP A 1 83 ? 1.690 2.186 -2.167 1.00 96.69 83 ASP A O 1
ATOM 677 N N . LEU A 1 84 ? -0.549 1.916 -2.096 1.00 93.06 84 LEU A N 1
ATOM 678 C CA . LEU A 1 84 ? -0.877 3.338 -1.911 1.00 93.06 84 LEU A CA 1
ATOM 679 C C . LEU A 1 84 ? -0.653 3.867 -0.484 1.00 93.06 84 LEU A C 1
ATOM 681 O O . LEU A 1 84 ? -0.753 5.076 -0.271 1.00 93.06 84 LEU A O 1
ATOM 685 N N . CYS A 1 85 ? -0.363 2.993 0.483 1.00 90.31 85 CYS A N 1
ATOM 686 C CA . CYS A 1 85 ? -0.148 3.333 1.894 1.00 90.31 85 CYS A CA 1
ATOM 687 C C . CYS A 1 85 ? 0.964 2.450 2.486 1.00 90.31 85 CYS A C 1
ATOM 689 O O . CYS A 1 85 ? 0.775 1.688 3.434 1.00 90.31 85 CYS A O 1
ATOM 691 N N . CYS A 1 86 ? 2.150 2.525 1.886 1.00 88.56 86 CYS A N 1
ATOM 692 C CA . CYS A 1 86 ? 3.119 1.438 1.945 1.00 88.56 86 CYS A CA 1
ATOM 693 C C . CYS A 1 86 ? 3.986 1.382 3.209 1.00 88.56 86 CYS A C 1
ATOM 695 O O . CYS A 1 86 ? 4.680 0.386 3.451 1.00 88.56 86 CYS A O 1
ATOM 697 N N . ALA A 1 87 ? 4.078 2.475 3.973 1.00 83.88 87 ALA A N 1
ATOM 698 C CA . ALA A 1 87 ? 5.022 2.544 5.078 1.00 83.88 87 ALA A CA 1
ATOM 699 C C . ALA A 1 87 ? 4.483 1.796 6.309 1.00 83.88 87 ALA A C 1
ATOM 701 O O . ALA A 1 87 ? 3.275 1.712 6.520 1.00 83.88 87 ALA A O 1
ATOM 702 N N . PRO A 1 88 ? 5.348 1.257 7.184 1.00 77.06 88 PRO A N 1
ATOM 703 C CA . PRO A 1 88 ? 4.865 0.530 8.351 1.00 77.06 88 PRO A CA 1
ATOM 704 C C . PRO A 1 88 ? 4.194 1.498 9.334 1.00 77.06 88 PRO A C 1
ATOM 706 O O . PRO A 1 88 ? 4.518 2.692 9.370 1.00 77.06 88 PRO A O 1
ATOM 709 N N . GLY A 1 89 ? 3.281 0.985 10.161 1.00 62.88 89 GLY A N 1
ATOM 710 C CA . GLY A 1 89 ? 2.769 1.728 11.313 1.00 62.88 89 GLY A CA 1
ATOM 711 C C . GLY A 1 89 ? 3.897 2.096 12.286 1.00 62.88 89 GLY A C 1
ATOM 712 O O . GLY A 1 89 ? 4.944 1.442 12.324 1.00 62.88 89 GLY A O 1
ATOM 713 N N . ASN A 1 90 ? 3.690 3.137 13.099 1.00 50.75 90 ASN A N 1
ATOM 714 C CA . ASN A 1 90 ? 4.649 3.616 14.104 1.00 50.75 90 ASN A CA 1
ATOM 715 C C . ASN A 1 90 ? 4.724 2.675 15.323 1.00 50.75 90 ASN A C 1
ATOM 717 O O . ASN A 1 90 ? 4.597 3.079 16.478 1.00 50.75 90 ASN A O 1
ATOM 721 N N . ASN A 1 91 ? 4.993 1.394 15.093 1.00 47.50 91 ASN A N 1
ATOM 722 C CA . ASN A 1 91 ? 5.298 0.445 16.149 1.00 47.50 91 ASN A CA 1
ATOM 723 C C . ASN A 1 91 ? 6.768 0.592 16.534 1.00 47.50 91 ASN A C 1
ATOM 725 O O . ASN A 1 91 ? 7.598 -0.274 16.271 1.00 47.50 91 ASN A O 1
ATOM 729 N N . GLY A 1 92 ? 7.082 1.730 17.165 1.00 38.38 92 GLY A N 1
ATOM 730 C CA . GLY A 1 92 ? 8.370 1.960 17.803 1.00 38.38 92 GLY A CA 1
ATOM 731 C C . GLY A 1 92 ? 8.804 0.724 18.592 1.00 38.38 92 GLY A C 1
ATOM 732 O O . GLY A 1 92 ? 8.003 0.174 19.352 1.00 38.38 92 GLY A O 1
ATOM 733 N N . PHE A 1 93 ? 10.061 0.336 18.370 1.00 31.30 93 PHE A N 1
ATOM 734 C CA . PHE A 1 93 ? 10.870 -0.630 19.119 1.00 31.30 93 PHE A CA 1
ATOM 735 C C . PHE A 1 93 ? 11.030 -2.060 18.566 1.00 31.30 93 PHE A C 1
ATOM 737 O O . PHE A 1 93 ? 12.042 -2.684 18.872 1.00 31.30 93 PHE A O 1
ATOM 744 N N . PHE A 1 94 ? 10.163 -2.579 17.687 1.00 34.94 94 PHE A N 1
ATOM 745 C CA . PHE A 1 94 ? 10.415 -3.905 17.091 1.00 34.94 94 PHE A CA 1
ATOM 746 C C . PHE A 1 94 ? 11.181 -3.809 15.767 1.00 34.94 94 PHE A C 1
ATOM 748 O O . PHE A 1 94 ? 10.618 -3.570 14.698 1.00 34.94 94 PHE A O 1
ATOM 755 N N . VAL A 1 95 ? 12.490 -4.058 15.845 1.00 33.69 95 VAL A N 1
ATOM 756 C CA . VAL A 1 95 ? 13.372 -4.358 14.708 1.00 33.69 95 VAL A CA 1
ATOM 757 C C . VAL A 1 95 ? 12.870 -5.644 14.041 1.00 33.69 95 VAL A C 1
ATOM 759 O O . VAL A 1 95 ? 13.313 -6.732 14.378 1.00 33.69 95 VAL A O 1
ATOM 762 N N . GLY A 1 96 ? 11.901 -5.567 13.126 1.00 37.00 96 GLY A N 1
ATOM 763 C CA . GLY A 1 96 ? 11.349 -6.796 12.546 1.00 37.00 96 GLY A CA 1
ATOM 764 C C . GLY A 1 96 ? 10.026 -6.699 11.805 1.00 37.00 96 GLY A C 1
ATOM 765 O O . GLY A 1 96 ? 9.795 -7.565 10.972 1.00 37.00 96 GLY A O 1
ATOM 766 N N . VAL A 1 97 ? 9.185 -5.687 12.044 1.00 48.94 97 VAL A N 1
ATOM 767 C CA . VAL A 1 97 ? 7.885 -5.636 11.353 1.00 48.94 97 VAL A CA 1
ATOM 768 C C . VAL A 1 97 ? 8.086 -5.181 9.911 1.00 48.94 97 VAL A C 1
ATOM 770 O O . VAL A 1 97 ? 8.533 -4.061 9.675 1.00 48.94 97 VAL A O 1
ATOM 773 N N . GLY A 1 98 ? 7.836 -6.067 8.953 1.00 54.78 98 GLY A N 1
ATOM 774 C CA . GLY A 1 98 ? 7.941 -5.759 7.528 1.00 54.78 98 GLY A CA 1
ATOM 775 C C . GLY A 1 98 ? 6.689 -5.063 7.014 1.00 54.78 98 GLY A C 1
ATOM 776 O O . GLY A 1 98 ? 5.608 -5.189 7.583 1.00 54.78 98 GLY A O 1
ATOM 777 N N . THR A 1 99 ? 6.840 -4.306 5.933 1.00 73.38 99 THR A N 1
ATOM 778 C CA . THR A 1 99 ? 5.712 -3.679 5.237 1.00 73.38 99 THR A CA 1
ATOM 779 C C . THR A 1 99 ? 5.072 -4.647 4.256 1.00 73.38 99 THR A C 1
ATOM 781 O O . THR A 1 99 ? 5.761 -5.523 3.725 1.00 73.38 99 THR A O 1
ATOM 784 N N . LYS A 1 100 ? 3.785 -4.444 3.948 1.00 85.88 100 LYS A N 1
ATOM 785 C CA . LYS A 1 100 ? 3.106 -5.146 2.849 1.00 85.88 100 LYS A CA 1
ATOM 786 C C . LYS A 1 100 ? 3.899 -4.984 1.544 1.00 85.88 100 LYS A C 1
ATOM 788 O O . LYS A 1 100 ? 4.236 -5.986 0.924 1.00 85.88 100 LYS A O 1
ATOM 793 N N . LEU A 1 101 ? 4.387 -3.773 1.250 1.00 88.75 101 LEU A N 1
ATOM 794 C CA . LEU A 1 101 ? 5.363 -3.485 0.189 1.00 88.75 101 LEU A CA 1
ATOM 795 C C . LEU A 1 101 ? 6.573 -4.434 0.142 1.00 88.75 101 LEU A C 1
ATOM 797 O O . LEU A 1 101 ? 6.977 -4.873 -0.933 1.00 88.75 101 LEU A O 1
ATOM 801 N N . SER A 1 102 ? 7.183 -4.744 1.290 1.00 86.19 102 SER A N 1
ATOM 802 C CA . SER A 1 102 ? 8.360 -5.625 1.343 1.00 86.19 102 SER A CA 1
ATOM 803 C C . SER A 1 102 ? 7.992 -7.079 1.047 1.00 86.19 102 SER A C 1
ATOM 805 O O . SER A 1 102 ? 8.769 -7.783 0.406 1.00 86.19 102 SER A O 1
ATOM 807 N N . VAL A 1 103 ? 6.805 -7.521 1.476 1.00 86.62 103 VAL A N 1
ATOM 808 C CA . VAL A 1 103 ? 6.271 -8.853 1.153 1.00 86.62 103 VAL A CA 1
ATOM 809 C C . VAL A 1 103 ? 5.924 -8.943 -0.334 1.00 86.62 103 VAL A C 1
ATOM 811 O O . VAL A 1 103 ? 6.325 -9.902 -0.989 1.00 86.62 103 VAL A O 1
ATOM 814 N N . ILE A 1 104 ? 5.276 -7.914 -0.890 1.00 91.06 104 ILE A N 1
ATOM 815 C CA . ILE A 1 104 ? 5.003 -7.788 -2.329 1.00 91.06 104 ILE A CA 1
ATOM 816 C C . ILE A 1 104 ? 6.308 -7.901 -3.122 1.00 91.06 104 ILE A C 1
ATOM 818 O O . ILE A 1 104 ? 6.416 -8.719 -4.031 1.00 91.06 104 ILE A O 1
ATOM 822 N N . ALA A 1 105 ? 7.330 -7.130 -2.743 1.00 89.69 105 ALA A N 1
ATOM 823 C CA . ALA A 1 105 ? 8.637 -7.178 -3.389 1.00 89.69 105 ALA A CA 1
ATOM 824 C C . ALA A 1 105 ? 9.295 -8.565 -3.316 1.00 89.69 105 ALA A C 1
ATOM 826 O O . ALA A 1 105 ? 9.942 -8.989 -4.271 1.00 89.69 105 ALA A O 1
ATOM 827 N N . SER A 1 106 ? 9.136 -9.266 -2.192 1.00 85.50 106 SER A N 1
ATOM 828 C CA . SER A 1 106 ? 9.661 -10.620 -2.008 1.00 85.50 106 SER A CA 1
ATOM 829 C C . SER A 1 106 ? 8.977 -11.621 -2.949 1.00 85.50 106 SER A C 1
ATOM 831 O O . SER A 1 106 ? 9.664 -12.404 -3.606 1.00 85.50 106 SER A O 1
ATOM 833 N N . LYS A 1 107 ? 7.645 -11.531 -3.093 1.00 87.81 107 LYS A N 1
ATOM 834 C CA . LYS A 1 107 ? 6.845 -12.356 -4.018 1.00 87.81 107 LYS A CA 1
ATOM 835 C C . LYS A 1 107 ? 7.150 -12.083 -5.490 1.00 87.81 107 LYS A C 1
ATOM 837 O O . LYS A 1 107 ? 7.224 -13.023 -6.272 1.00 87.81 107 LYS A O 1
ATOM 842 N N . LEU A 1 108 ? 7.367 -10.818 -5.860 1.00 89.38 108 LEU A N 1
ATOM 843 C CA . LEU A 1 108 ? 7.813 -10.456 -7.211 1.00 89.38 108 LEU A CA 1
ATOM 844 C C . LEU A 1 108 ? 9.156 -11.109 -7.561 1.00 89.38 108 LEU A C 1
ATOM 846 O O . LEU A 1 108 ? 9.397 -11.463 -8.714 1.00 89.38 108 LEU A O 1
ATOM 850 N N . GLY A 1 109 ? 10.022 -11.287 -6.564 1.00 83.88 109 GLY A N 1
ATOM 851 C CA . GLY A 1 109 ? 11.308 -11.939 -6.743 1.00 83.88 109 GLY A CA 1
ATOM 852 C C . GLY A 1 109 ? 12.291 -11.129 -7.603 1.00 83.88 109 GLY A C 1
ATOM 853 O O . GLY A 1 109 ? 12.042 -9.994 -8.021 1.00 83.88 109 GLY A O 1
ATOM 854 N N . ASP A 1 110 ? 13.441 -11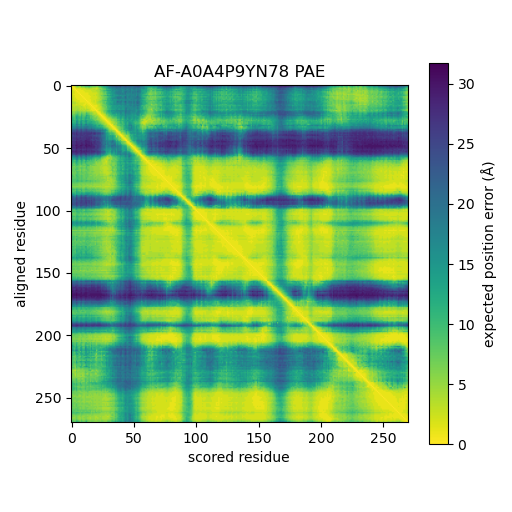.738 -7.899 1.00 81.94 110 ASP A N 1
ATOM 855 C CA . ASP A 1 110 ? 14.455 -11.145 -8.783 1.00 81.94 110 ASP A CA 1
ATOM 856 C C . ASP A 1 110 ? 14.253 -11.530 -10.267 1.00 81.94 110 ASP A C 1
ATOM 858 O O . ASP A 1 110 ? 14.716 -10.827 -11.171 1.00 81.94 110 ASP A O 1
ATOM 862 N N . SER A 1 111 ? 13.486 -12.585 -10.552 1.00 78.88 111 SER A N 1
ATOM 863 C CA . SER A 1 111 ? 13.055 -12.981 -11.904 1.00 78.88 111 SER A CA 1
ATOM 864 C C . SER A 1 111 ? 11.857 -12.169 -12.401 1.00 78.88 111 SER A C 1
ATOM 866 O O . SER A 1 111 ? 11.102 -11.640 -11.594 1.00 78.88 111 SER A O 1
ATOM 868 N N . GLY A 1 112 ? 11.664 -12.073 -13.715 1.00 83.69 112 GLY A N 1
ATOM 869 C CA . GLY A 1 112 ? 10.492 -11.427 -14.306 1.00 83.69 112 GLY A CA 1
ATOM 870 C C . GLY A 1 112 ? 10.607 -9.912 -14.439 1.00 83.69 112 GLY A C 1
ATOM 871 O O . GLY A 1 112 ? 11.567 -9.287 -13.973 1.00 83.69 112 GLY A O 1
ATOM 872 N N . ILE A 1 113 ? 9.606 -9.339 -15.102 1.00 87.50 113 ILE A N 1
ATOM 873 C CA . ILE A 1 113 ? 9.590 -7.931 -15.515 1.00 87.50 113 ILE A CA 1
ATOM 874 C C . ILE A 1 113 ? 8.831 -7.003 -14.561 1.00 87.50 113 ILE A C 1
ATOM 876 O O . ILE A 1 113 ? 8.811 -5.789 -14.770 1.00 87.50 113 ILE A O 1
ATOM 880 N N . GLY A 1 114 ? 8.203 -7.579 -13.536 1.00 91.44 114 GLY A N 1
ATOM 881 C CA . GLY A 1 114 ? 7.344 -6.886 -12.592 1.00 91.44 114 GLY A CA 1
ATOM 882 C C . GLY A 1 114 ? 8.112 -5.969 -11.654 1.00 91.44 114 GLY A C 1
ATOM 883 O O . GLY A 1 114 ? 9.331 -6.061 -11.495 1.00 91.44 114 GLY A O 1
ATOM 884 N N . SER A 1 115 ? 7.390 -5.060 -11.014 1.00 93.69 115 SER A N 1
ATOM 885 C CA . SER A 1 115 ? 7.962 -4.118 -10.054 1.00 93.69 115 SER A CA 1
ATOM 886 C C . SER A 1 115 ? 6.911 -3.648 -9.066 1.00 93.69 115 SER A C 1
ATOM 888 O O . SER A 1 115 ? 5.716 -3.724 -9.342 1.00 93.69 115 SER A O 1
ATOM 890 N N . VAL A 1 116 ? 7.359 -3.129 -7.926 1.00 95.38 116 VAL A N 1
ATOM 891 C CA . VAL A 1 116 ? 6.464 -2.547 -6.929 1.00 95.38 116 VAL A CA 1
ATOM 892 C C . VAL A 1 116 ? 6.692 -1.045 -6.790 1.00 95.38 116 VAL A C 1
ATOM 894 O O . VAL A 1 116 ? 7.824 -0.559 -6.730 1.00 95.38 116 VAL A O 1
ATOM 897 N N . THR A 1 117 ? 5.600 -0.292 -6.737 1.00 96.56 117 THR A N 1
ATOM 898 C CA . THR A 1 117 ? 5.599 1.126 -6.382 1.00 96.56 117 THR A CA 1
ATOM 899 C C . THR A 1 117 ? 4.917 1.310 -5.038 1.00 96.56 117 THR A C 1
ATOM 901 O O . THR A 1 117 ? 3.784 0.881 -4.876 1.00 96.56 117 THR A O 1
ATOM 904 N N . GLY A 1 118 ? 5.603 1.938 -4.089 1.00 96.38 118 GLY A N 1
ATOM 905 C CA . GLY A 1 118 ? 5.036 2.321 -2.799 1.00 96.38 118 GLY A CA 1
ATOM 906 C C . GLY A 1 118 ? 4.764 3.817 -2.722 1.00 96.38 118 GLY A C 1
ATOM 907 O O . GLY A 1 118 ? 5.560 4.613 -3.225 1.00 96.38 118 GLY A O 1
ATOM 908 N N . VAL A 1 119 ? 3.678 4.202 -2.067 1.00 96.25 119 VAL A N 1
ATOM 909 C CA . VAL A 1 119 ? 3.332 5.594 -1.774 1.00 96.25 119 VAL A CA 1
ATOM 910 C C . VAL A 1 119 ? 3.001 5.713 -0.294 1.00 96.25 119 VAL A C 1
ATOM 912 O O . VAL A 1 119 ? 2.306 4.868 0.262 1.00 96.25 119 VAL A O 1
ATOM 915 N N . ASP A 1 120 ? 3.520 6.744 0.363 1.00 93.69 120 ASP A N 1
ATOM 916 C CA . ASP A 1 120 ? 3.099 7.110 1.714 1.00 93.69 120 ASP A CA 1
ATOM 917 C C . ASP A 1 120 ? 3.303 8.611 1.926 1.00 93.69 120 ASP A C 1
ATOM 919 O O . ASP A 1 120 ? 4.277 9.192 1.443 1.00 93.69 120 ASP A O 1
ATOM 923 N N . ILE A 1 121 ? 2.408 9.249 2.674 1.00 93.19 121 ILE A N 1
ATOM 924 C CA . ILE A 1 121 ? 2.489 10.688 2.945 1.00 93.19 121 ILE A CA 1
ATOM 925 C C . ILE A 1 121 ? 3.557 11.024 4.002 1.00 93.19 121 ILE A C 1
ATOM 927 O O . ILE A 1 121 ? 4.050 12.150 4.075 1.00 93.19 121 ILE A O 1
ATOM 931 N N . SER A 1 122 ? 3.944 10.056 4.841 1.00 89.62 122 SER A N 1
ATOM 932 C CA . SER A 1 122 ? 4.819 10.275 5.989 1.00 89.62 122 SER A CA 1
ATOM 933 C C . SER A 1 122 ? 6.280 9.957 5.688 1.00 89.62 122 SER A C 1
ATOM 935 O O . SER A 1 122 ? 6.728 8.807 5.743 1.00 89.62 122 SER A O 1
ATOM 937 N N . LEU A 1 123 ? 7.088 11.007 5.532 1.00 89.12 123 LEU A N 1
ATOM 938 C CA . LEU A 1 123 ? 8.545 10.884 5.409 1.00 89.12 123 LEU A CA 1
ATOM 939 C C . LEU A 1 123 ? 9.178 10.108 6.580 1.00 89.12 123 LEU A C 1
ATOM 941 O O . LEU A 1 123 ? 10.127 9.342 6.397 1.00 89.12 123 LEU A O 1
ATOM 945 N N . SER A 1 124 ? 8.655 10.292 7.796 1.00 84.81 124 SER A N 1
ATOM 946 C CA . SER A 1 124 ? 9.140 9.592 8.990 1.00 84.81 124 SER A CA 1
ATOM 947 C C . SER A 1 124 ? 8.937 8.078 8.871 1.00 84.81 124 SER A C 1
ATOM 949 O O . SER A 1 124 ? 9.895 7.313 9.016 1.00 84.81 124 SER A O 1
ATOM 951 N N . ARG A 1 125 ? 7.725 7.634 8.503 1.00 85.19 125 ARG A N 1
ATOM 952 C CA . ARG A 1 125 ? 7.424 6.206 8.305 1.00 85.19 125 ARG A CA 1
ATOM 953 C C . ARG A 1 125 ? 8.222 5.622 7.141 1.00 85.19 125 ARG A C 1
ATOM 955 O O . ARG A 1 125 ? 8.756 4.515 7.243 1.00 85.19 125 ARG A O 1
ATOM 962 N N . LEU A 1 126 ? 8.388 6.383 6.062 1.00 89.00 126 LEU A N 1
ATOM 963 C CA . LEU A 1 126 ? 9.167 5.970 4.897 1.00 89.00 126 LEU A CA 1
ATOM 964 C C . LEU A 1 126 ? 10.647 5.719 5.208 1.00 89.00 126 LEU A C 1
ATOM 966 O O . LEU A 1 126 ? 11.251 4.811 4.632 1.00 89.00 126 LEU A O 1
ATOM 970 N N . ASN A 1 127 ? 11.243 6.444 6.158 1.00 88.56 127 ASN A N 1
ATOM 971 C CA . ASN A 1 127 ? 12.605 6.147 6.607 1.00 88.56 127 ASN A CA 1
ATOM 972 C C . ASN A 1 127 ? 12.727 4.739 7.209 1.00 88.56 127 ASN A C 1
ATOM 974 O O . ASN A 1 127 ? 13.710 4.047 6.928 1.00 88.56 127 ASN A O 1
ATOM 978 N N . ASN A 1 128 ? 11.717 4.288 7.958 1.00 83.50 128 ASN A N 1
ATOM 979 C CA . ASN A 1 128 ? 11.655 2.920 8.478 1.00 83.50 128 ASN A CA 1
ATOM 980 C C . ASN A 1 128 ? 11.434 1.910 7.348 1.00 83.50 128 ASN A C 1
ATOM 982 O O . ASN A 1 128 ? 12.163 0.919 7.266 1.00 83.50 128 ASN A O 1
ATOM 986 N N . CYS A 1 129 ? 10.507 2.207 6.428 1.00 84.81 129 CYS A N 1
ATOM 987 C CA . CYS A 1 129 ? 10.265 1.393 5.233 1.00 84.81 129 CYS A CA 1
ATOM 988 C C . CYS A 1 129 ? 11.565 1.148 4.452 1.00 84.81 129 CYS A C 1
ATOM 990 O O . CYS A 1 129 ? 11.915 0.010 4.149 1.00 84.81 129 CYS A O 1
ATOM 992 N N . ARG A 1 130 ? 12.357 2.199 4.211 1.00 87.44 130 ARG A N 1
ATOM 993 C CA . ARG A 1 130 ? 13.648 2.100 3.515 1.00 87.44 130 ARG A CA 1
ATOM 994 C C . ARG A 1 130 ? 14.653 1.213 4.244 1.00 87.44 130 ARG A C 1
ATOM 996 O O . ARG A 1 130 ? 15.402 0.492 3.590 1.00 87.44 130 ARG A O 1
ATOM 1003 N N . SER A 1 131 ? 14.711 1.278 5.572 1.00 84.19 131 SER A N 1
ATOM 1004 C CA . SER A 1 131 ? 15.602 0.420 6.364 1.00 84.19 131 SER A CA 1
ATOM 1005 C C . SER A 1 131 ? 15.218 -1.055 6.231 1.00 84.19 131 SER A C 1
ATOM 1007 O O . SER A 1 131 ? 16.095 -1.891 6.011 1.00 84.19 131 SER A O 1
ATOM 1009 N N . ILE A 1 132 ? 13.917 -1.364 6.262 1.00 81.56 132 ILE A N 1
ATOM 1010 C CA . ILE A 1 132 ? 13.393 -2.720 6.039 1.00 81.56 132 ILE A CA 1
ATOM 1011 C C . ILE A 1 132 ? 13.719 -3.193 4.620 1.00 81.56 132 ILE A C 1
ATOM 1013 O O . ILE A 1 132 ? 14.293 -4.265 4.457 1.00 81.56 132 ILE A O 1
ATOM 1017 N N . MET A 1 133 ? 13.437 -2.380 3.599 1.00 83.88 133 MET A N 1
ATOM 1018 C CA . MET A 1 133 ? 13.713 -2.718 2.197 1.00 83.88 133 MET A CA 1
ATOM 1019 C C . MET A 1 133 ? 15.197 -2.997 1.940 1.00 83.88 133 MET A C 1
ATOM 1021 O O . MET A 1 133 ? 15.531 -3.924 1.206 1.00 83.88 133 MET A O 1
ATOM 1025 N N . LYS A 1 134 ? 16.097 -2.216 2.557 1.00 83.62 134 LYS A N 1
ATOM 1026 C CA . LYS A 1 134 ? 17.548 -2.440 2.471 1.00 83.62 134 LYS A CA 1
ATOM 1027 C C . LYS A 1 134 ? 17.957 -3.764 3.107 1.00 83.62 134 LYS A C 1
ATOM 1029 O O . LYS A 1 134 ? 18.734 -4.493 2.500 1.00 83.62 134 LYS A O 1
ATOM 1034 N N . ARG A 1 135 ? 17.433 -4.073 4.298 1.00 78.56 135 ARG A N 1
ATOM 1035 C CA . ARG A 1 135 ? 17.689 -5.345 4.992 1.00 78.56 135 ARG A CA 1
ATOM 1036 C C . ARG A 1 135 ? 17.201 -6.536 4.160 1.00 78.56 135 ARG A C 1
ATOM 1038 O O . ARG A 1 135 ? 17.948 -7.479 3.949 1.00 78.56 135 ARG A O 1
ATOM 1045 N N . MET A 1 136 ? 16.006 -6.408 3.587 1.00 75.62 136 MET A N 1
ATOM 1046 C CA . MET A 1 136 ? 15.376 -7.390 2.697 1.00 75.62 136 MET A CA 1
ATOM 1047 C C . MET A 1 136 ? 15.987 -7.447 1.291 1.00 75.62 136 MET A C 1
ATOM 1049 O O . MET A 1 136 ? 15.581 -8.282 0.487 1.00 75.62 136 MET A O 1
ATOM 1053 N N . LYS A 1 137 ? 16.945 -6.560 0.983 1.00 79.62 137 LYS A N 1
ATOM 1054 C CA . LYS A 1 137 ? 17.623 -6.454 -0.318 1.00 79.62 137 LYS A CA 1
ATOM 1055 C C . LYS A 1 137 ? 16.637 -6.362 -1.492 1.00 79.62 137 LYS A C 1
ATOM 1057 O O . LYS A 1 137 ? 16.816 -6.993 -2.526 1.00 79.62 137 LYS A O 1
ATOM 1062 N N . VAL A 1 138 ? 15.593 -5.551 -1.324 1.00 83.38 138 VAL A N 1
ATOM 1063 C CA . VAL A 1 138 ? 14.570 -5.323 -2.352 1.00 83.38 138 VAL A CA 1
ATOM 1064 C C . VAL A 1 138 ? 15.166 -4.595 -3.565 1.00 83.38 138 VAL A C 1
ATOM 1066 O O . VAL A 1 138 ? 15.638 -3.456 -3.462 1.00 83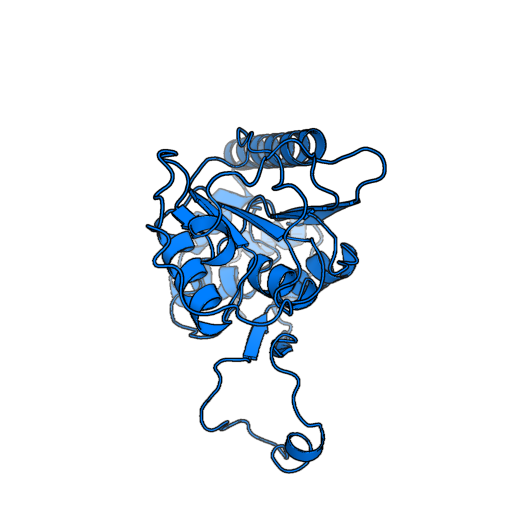.38 138 VAL A O 1
ATOM 1069 N N . ASN A 1 139 ? 15.088 -5.227 -4.739 1.00 85.38 139 ASN A N 1
ATOM 1070 C CA . ASN A 1 139 ? 15.760 -4.755 -5.956 1.00 85.38 139 ASN A CA 1
ATOM 1071 C C . ASN A 1 139 ? 14.836 -4.168 -7.032 1.00 85.38 139 ASN A C 1
ATOM 1073 O O . ASN A 1 139 ? 15.343 -3.538 -7.961 1.00 85.38 139 ASN A O 1
ATOM 1077 N N . LYS A 1 140 ? 13.513 -4.333 -6.914 1.00 89.44 140 LYS A N 1
ATOM 1078 C CA . LYS A 1 140 ? 12.521 -3.908 -7.921 1.00 89.44 140 LYS A CA 1
ATOM 1079 C C . LYS A 1 140 ? 11.455 -2.969 -7.357 1.00 89.44 140 LYS A C 1
ATOM 1081 O O . LYS A 1 140 ? 10.283 -3.073 -7.708 1.00 89.44 140 LYS A O 1
ATOM 1086 N N . ALA A 1 141 ? 11.856 -2.059 -6.470 1.00 92.19 141 ALA A N 1
ATOM 1087 C CA . ALA A 1 141 ? 10.940 -1.112 -5.852 1.00 92.19 141 ALA A CA 1
ATOM 1088 C C . ALA A 1 141 ? 11.298 0.349 -6.132 1.00 92.19 141 ALA A C 1
ATOM 1090 O O . ALA A 1 141 ? 12.469 0.734 -6.186 1.00 92.19 141 ALA A O 1
ATOM 1091 N N . ARG A 1 142 ? 10.264 1.179 -6.211 1.00 93.44 142 ARG A N 1
ATOM 1092 C CA . ARG A 1 142 ? 10.353 2.637 -6.102 1.00 93.44 142 ARG A CA 1
ATOM 1093 C C . ARG A 1 142 ? 9.302 3.128 -5.117 1.00 93.44 142 ARG A C 1
ATOM 1095 O O . ARG A 1 142 ? 8.249 2.516 -4.984 1.00 93.44 142 ARG A O 1
ATOM 1102 N N . VAL A 1 143 ? 9.612 4.185 -4.386 1.00 95.19 143 VAL A N 1
ATOM 1103 C CA . VAL A 1 143 ? 8.812 4.665 -3.264 1.00 95.19 143 VAL A CA 1
ATOM 1104 C C . VAL A 1 143 ? 8.718 6.175 -3.322 1.00 95.19 143 VAL A C 1
ATOM 1106 O O . VAL A 1 143 ? 9.744 6.849 -3.450 1.00 95.19 143 VAL A O 1
ATOM 1109 N N . TYR A 1 144 ? 7.502 6.688 -3.184 1.00 96.38 144 TYR A N 1
ATOM 1110 C CA . TYR A 1 144 ? 7.180 8.103 -3.251 1.00 96.38 144 TYR A CA 1
ATOM 1111 C C . TYR A 1 144 ? 6.676 8.611 -1.900 1.00 96.38 144 TYR A C 1
ATOM 1113 O O . TYR A 1 144 ? 5.886 7.949 -1.229 1.00 96.38 144 TYR A O 1
ATOM 1121 N N . CYS A 1 145 ? 7.149 9.792 -1.509 1.00 96.31 145 CYS A N 1
ATOM 1122 C CA . CYS A 1 145 ? 6.664 10.536 -0.355 1.00 96.31 145 CYS A CA 1
ATOM 1123 C C . CYS A 1 145 ? 5.659 11.5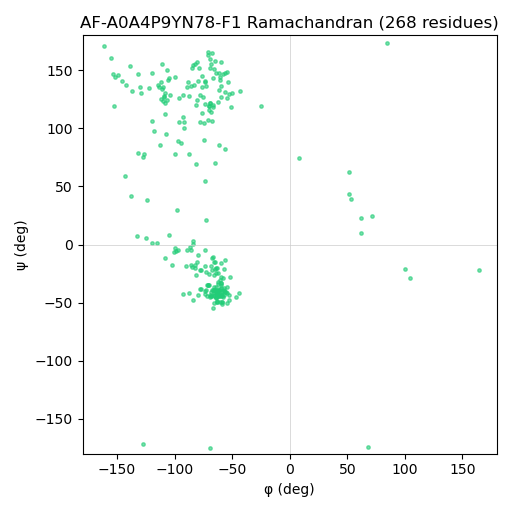85 -0.836 1.00 96.31 145 CYS A C 1
ATOM 1125 O O . CYS A 1 145 ? 6.053 12.696 -1.188 1.00 96.31 145 CYS A O 1
ATOM 1127 N N . THR A 1 146 ? 4.382 11.217 -0.912 1.00 96.75 146 THR A N 1
ATOM 1128 C CA . THR A 1 146 ? 3.304 12.091 -1.395 1.00 96.75 146 THR A CA 1
ATOM 1129 C C . THR A 1 146 ? 1.938 11.581 -0.935 1.00 96.75 146 THR A C 1
ATOM 1131 O O . THR A 1 146 ? 1.826 10.485 -0.391 1.00 96.75 146 THR A O 1
ATOM 1134 N N . ASP A 1 147 ? 0.897 12.382 -1.145 1.00 95.94 147 ASP A N 1
ATOM 1135 C CA . ASP A 1 147 ? -0.486 12.005 -0.868 1.00 95.94 147 ASP A CA 1
ATOM 1136 C C . ASP A 1 147 ? -0.978 10.945 -1.872 1.00 95.94 147 ASP A C 1
ATOM 1138 O O . ASP A 1 147 ? -1.030 11.180 -3.082 1.00 95.94 147 ASP A O 1
ATOM 1142 N N . GLY A 1 148 ? -1.356 9.771 -1.359 1.00 95.56 148 GLY A N 1
ATOM 1143 C CA . GLY A 1 148 ? -1.875 8.659 -2.155 1.00 95.56 148 GLY A CA 1
ATOM 1144 C C . GLY A 1 148 ? -3.209 8.952 -2.846 1.00 95.56 148 GLY A C 1
ATOM 1145 O O . GLY A 1 148 ? -3.514 8.313 -3.848 1.00 95.56 148 GLY A O 1
ATOM 1146 N N . THR A 1 149 ? -3.985 9.936 -2.378 1.00 96.75 149 THR A N 1
ATOM 1147 C CA . THR A 1 149 ? -5.261 10.335 -3.002 1.00 96.75 149 THR A CA 1
ATOM 1148 C C . THR A 1 149 ? -5.079 11.096 -4.314 1.00 96.75 149 THR A C 1
ATOM 1150 O O . THR A 1 149 ? -6.013 11.191 -5.105 1.00 96.75 149 THR A O 1
ATOM 1153 N N . THR A 1 150 ? -3.881 11.634 -4.554 1.00 97.00 150 THR A N 1
ATOM 1154 C CA . THR A 1 150 ? -3.548 12.440 -5.742 1.00 97.00 150 THR A CA 1
ATOM 1155 C C . THR A 1 150 ? -2.341 11.902 -6.509 1.00 97.00 150 THR A C 1
ATOM 1157 O O . THR A 1 150 ? -1.886 12.523 -7.467 1.00 97.00 150 THR A O 1
ATOM 1160 N N . PHE A 1 151 ? -1.813 10.744 -6.105 1.00 97.44 151 PHE A N 1
ATOM 1161 C CA . PHE A 1 151 ? -0.693 10.096 -6.775 1.00 97.44 151 PHE A CA 1
ATOM 1162 C C . PHE A 1 151 ? -1.045 9.726 -8.219 1.00 97.44 151 PHE A C 1
ATOM 1164 O O . PHE A 1 151 ? -2.085 9.129 -8.468 1.00 97.44 151 PHE A O 1
ATOM 1171 N N . ASP A 1 152 ? -0.157 10.039 -9.160 1.00 96.25 152 ASP A N 1
ATOM 1172 C CA . ASP A 1 152 ? -0.434 9.977 -10.599 1.00 96.25 152 ASP A CA 1
ATOM 1173 C C . ASP A 1 152 ? 0.663 9.269 -11.415 1.00 96.25 152 ASP A C 1
ATOM 1175 O O . ASP A 1 152 ? 0.634 9.279 -12.648 1.00 96.25 152 ASP A O 1
ATOM 1179 N N . LYS A 1 153 ? 1.664 8.660 -10.763 1.00 95.94 153 LYS A N 1
ATOM 1180 C CA . LYS A 1 153 ? 2.768 8.019 -11.491 1.00 95.94 153 LYS A CA 1
ATOM 1181 C C . LYS A 1 153 ? 2.358 6.628 -11.965 1.00 95.94 153 LYS A C 1
ATOM 1183 O O . LYS A 1 153 ? 2.080 5.740 -11.166 1.00 95.94 153 LYS A O 1
ATOM 1188 N N . LEU A 1 154 ? 2.400 6.434 -13.280 1.00 95.81 154 LEU A N 1
ATOM 1189 C CA . LEU A 1 154 ? 2.165 5.153 -13.948 1.00 95.81 154 LEU A CA 1
ATOM 1190 C C . LEU A 1 154 ? 3.288 4.160 -13.683 1.00 95.81 154 LEU A C 1
ATOM 1192 O O . LEU A 1 154 ? 4.435 4.568 -13.491 1.00 95.81 154 LEU A O 1
ATOM 1196 N N . ALA A 1 155 ? 2.977 2.867 -13.717 1.00 93.94 155 ALA A N 1
ATOM 1197 C CA . ALA A 1 155 ? 3.918 1.785 -13.480 1.00 93.94 155 ALA A CA 1
ATOM 1198 C C . ALA A 1 155 ? 5.114 1.828 -14.450 1.00 93.94 155 ALA A C 1
ATOM 1200 O O . ALA A 1 155 ? 4.939 2.203 -15.614 1.00 93.94 155 ALA A O 1
ATOM 1201 N N . PRO A 1 156 ? 6.322 1.418 -14.011 1.00 90.12 156 PRO A N 1
ATOM 1202 C CA . PRO A 1 156 ? 7.430 1.226 -14.933 1.00 90.12 156 PRO A CA 1
ATOM 1203 C C . PRO A 1 156 ? 7.054 0.162 -15.965 1.00 90.12 156 PRO A C 1
ATOM 1205 O O . PRO A 1 156 ? 6.373 -0.820 -15.653 1.00 90.12 156 PRO A O 1
ATOM 1208 N N . ASP A 1 157 ? 7.518 0.346 -17.192 1.00 83.88 157 ASP A N 1
ATOM 1209 C CA . ASP A 1 157 ? 7.454 -0.699 -18.204 1.00 83.88 157 ASP A CA 1
ATOM 1210 C C . ASP A 1 157 ? 8.424 -1.850 -17.863 1.00 83.88 157 ASP A C 1
ATOM 1212 O O . ASP A 1 157 ? 9.008 -1.889 -16.777 1.00 83.88 157 ASP A O 1
ATOM 1216 N N . GLU A 1 158 ? 8.544 -2.833 -18.756 1.00 75.75 158 GLU A N 1
ATOM 1217 C CA . GLU A 1 158 ? 9.199 -4.115 -18.473 1.00 75.75 158 GLU A CA 1
ATOM 1218 C C . GLU A 1 158 ? 10.601 -3.954 -17.856 1.00 75.75 158 GLU A C 1
ATOM 1220 O O . GLU A 1 158 ? 11.524 -3.414 -18.479 1.00 75.75 158 GLU A O 1
ATOM 1225 N N . LEU A 1 159 ? 10.787 -4.451 -16.625 1.00 71.00 159 LEU A N 1
ATOM 1226 C CA . LEU A 1 159 ? 12.117 -4.534 -16.035 1.00 71.00 159 LEU A CA 1
ATOM 1227 C C . LEU A 1 159 ? 12.886 -5.701 -16.670 1.00 71.00 159 LEU A C 1
ATOM 1229 O O . LEU A 1 159 ? 12.417 -6.831 -16.657 1.00 71.00 159 LEU A O 1
ATOM 1233 N N . PRO A 1 160 ? 14.101 -5.499 -17.193 1.00 63.59 160 PRO A N 1
ATOM 1234 C CA . PRO A 1 160 ? 14.874 -6.602 -17.752 1.00 63.59 160 PRO A CA 1
ATOM 1235 C C . PRO A 1 160 ? 15.281 -7.593 -16.653 1.00 63.59 160 PRO A C 1
ATOM 1237 O O . PRO A 1 160 ? 15.627 -7.189 -15.538 1.00 63.59 160 PRO A O 1
ATOM 1240 N N . ASN A 1 161 ? 15.289 -8.885 -16.991 1.00 59.47 161 ASN A N 1
ATOM 1241 C CA . ASN A 1 161 ? 15.681 -9.961 -16.080 1.00 59.47 161 ASN A CA 1
ATOM 1242 C C . ASN A 1 161 ? 17.064 -9.694 -15.458 1.00 59.47 161 ASN A C 1
ATOM 1244 O O . ASN A 1 161 ? 18.046 -9.449 -16.161 1.00 59.47 161 ASN A O 1
ATOM 1248 N N . ILE A 1 162 ? 17.154 -9.797 -14.127 1.00 57.66 162 ILE A N 1
ATOM 1249 C CA . ILE A 1 162 ? 18.391 -9.549 -13.359 1.00 57.66 162 ILE A CA 1
ATOM 1250 C C . ILE A 1 162 ? 19.504 -10.557 -13.729 1.00 57.66 162 ILE A C 1
ATOM 1252 O O . ILE A 1 162 ? 20.685 -10.264 -13.549 1.00 57.66 162 ILE A O 1
ATOM 1256 N N . PHE A 1 163 ? 19.137 -11.703 -14.315 1.00 51.09 163 PHE A N 1
ATOM 1257 C CA . PHE A 1 163 ? 20.035 -12.795 -14.707 1.00 51.09 163 PHE A CA 1
ATOM 1258 C C . PHE A 1 163 ? 20.727 -12.638 -16.070 1.00 51.09 163 PHE A C 1
ATOM 1260 O O . PHE A 1 163 ? 21.470 -13.540 -16.461 1.00 51.09 163 PHE A O 1
ATOM 1267 N N . GLU A 1 164 ? 20.554 -11.529 -16.800 1.00 48.06 164 GLU A N 1
ATOM 1268 C CA . GLU A 1 164 ? 21.453 -11.281 -17.934 1.00 48.06 164 GLU A CA 1
ATOM 1269 C C . GLU A 1 164 ? 22.907 -11.200 -17.426 1.00 48.06 164 GLU A C 1
ATOM 1271 O O . GLU A 1 164 ? 23.183 -10.431 -16.496 1.00 48.06 164 GLU A O 1
ATOM 1276 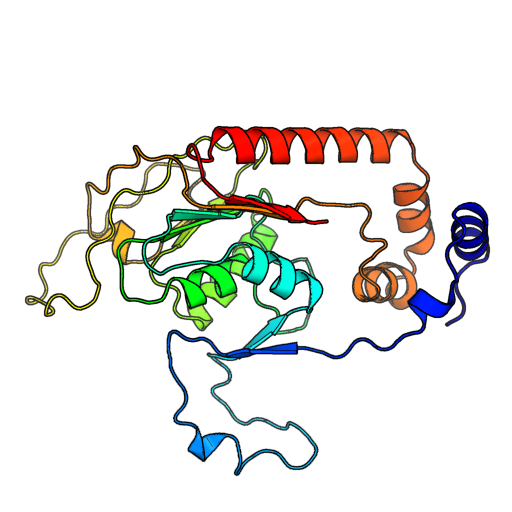N N . PRO A 1 165 ? 23.849 -11.986 -17.997 1.00 38.16 165 PRO A N 1
ATOM 1277 C CA . PRO A 1 165 ? 25.218 -12.058 -17.513 1.00 38.16 165 PRO A CA 1
ATOM 1278 C C . PRO A 1 165 ? 25.800 -10.660 -17.357 1.00 38.16 165 PRO A C 1
ATOM 1280 O O . PRO A 1 165 ? 25.726 -9.841 -18.273 1.00 38.16 165 PRO A O 1
ATOM 1283 N N . PHE A 1 166 ? 26.394 -10.413 -16.190 1.00 43.84 166 PHE A N 1
ATOM 1284 C CA . PHE A 1 166 ? 27.013 -9.156 -15.783 1.00 43.84 166 PHE A CA 1
ATOM 1285 C C . PHE A 1 166 ? 28.095 -8.732 -16.797 1.00 43.84 166 PHE A C 1
ATOM 1287 O O . PHE A 1 166 ? 29.288 -8.980 -16.612 1.00 43.84 166 PHE A O 1
ATOM 1294 N N . GLN A 1 167 ? 27.706 -8.095 -17.905 1.00 45.34 167 GLN A N 1
ATOM 1295 C CA . GLN A 1 167 ? 28.669 -7.581 -18.867 1.00 45.34 167 GLN A CA 1
ATOM 1296 C C . GLN A 1 167 ? 29.445 -6.453 -18.184 1.00 45.34 167 GLN A C 1
ATOM 1298 O O . GLN A 1 167 ? 28.878 -5.467 -17.704 1.00 45.34 167 GLN A O 1
ATOM 1303 N N . LYS A 1 168 ? 30.758 -6.683 -18.068 1.00 40.50 168 LYS A N 1
ATOM 1304 C CA . LYS A 1 168 ? 31.768 -5.872 -17.379 1.00 40.50 168 LYS A CA 1
ATOM 1305 C C . LYS A 1 168 ? 31.390 -4.392 -17.262 1.00 40.50 168 LYS A C 1
ATOM 1307 O O . LYS A 1 168 ? 31.283 -3.692 -18.263 1.00 40.50 168 LYS A O 1
ATOM 1312 N N . LYS A 1 169 ? 31.275 -3.935 -16.006 1.00 46.47 169 LYS A N 1
ATOM 1313 C CA . LYS A 1 169 ? 31.419 -2.553 -15.501 1.00 46.47 169 LYS A CA 1
ATOM 1314 C C . LYS A 1 169 ? 31.545 -1.471 -16.592 1.00 46.47 169 LYS A C 1
ATOM 1316 O O . LYS A 1 169 ? 32.605 -0.868 -16.751 1.00 46.47 169 LYS A O 1
ATOM 1321 N N . ARG A 1 170 ? 30.451 -1.124 -17.275 1.00 45.50 170 ARG A N 1
ATOM 1322 C CA . ARG A 1 170 ? 30.323 0.237 -17.810 1.00 45.50 170 ARG A CA 1
ATOM 1323 C C . ARG A 1 170 ? 30.041 1.145 -16.617 1.00 45.50 170 ARG A C 1
ATOM 1325 O O . ARG A 1 170 ? 29.067 0.927 -15.902 1.00 45.50 170 ARG A O 1
ATOM 1332 N N . LYS A 1 171 ? 30.909 2.135 -16.380 1.00 46.38 171 LYS A N 1
ATOM 1333 C CA . LYS A 1 171 ? 30.660 3.255 -15.457 1.00 46.38 171 LYS A CA 1
ATOM 1334 C C . LYS A 1 171 ? 29.493 4.092 -16.006 1.00 46.38 171 LYS A C 1
ATOM 1336 O O . LYS A 1 171 ? 29.697 5.185 -16.519 1.00 46.38 171 LYS A O 1
ATOM 1341 N N . THR A 1 172 ? 28.274 3.564 -15.978 1.00 54.78 172 THR A N 1
ATOM 1342 C CA . THR A 1 172 ? 27.067 4.352 -16.235 1.00 54.78 172 THR A CA 1
ATOM 1343 C C . THR A 1 172 ? 26.887 5.293 -15.050 1.00 54.78 172 THR A C 1
ATOM 1345 O O . THR A 1 172 ? 26.794 4.823 -13.914 1.00 54.78 172 THR A O 1
ATOM 1348 N N . LYS A 1 173 ? 26.911 6.611 -15.296 1.00 57.72 173 LYS A N 1
ATOM 1349 C CA . LYS A 1 173 ? 26.597 7.619 -14.273 1.00 57.72 173 LYS A CA 1
ATOM 1350 C C . LYS A 1 173 ? 25.217 7.288 -13.700 1.00 57.72 173 LYS A C 1
ATOM 1352 O O . LYS A 1 173 ? 24.279 7.129 -14.476 1.00 57.72 173 LYS A O 1
ATOM 1357 N N . LEU A 1 174 ? 25.109 7.157 -12.375 1.00 61.59 174 LEU A N 1
ATOM 1358 C CA . LEU A 1 174 ? 23.798 7.082 -11.734 1.00 61.59 174 LEU A CA 1
ATOM 1359 C C . LEU A 1 174 ? 23.083 8.402 -12.016 1.00 61.59 174 LEU A C 1
ATOM 1361 O O . LEU A 1 174 ? 23.619 9.462 -11.685 1.00 61.59 174 LEU A O 1
ATOM 1365 N N . GLN A 1 175 ? 21.909 8.332 -12.630 1.00 64.62 175 GLN A N 1
ATOM 1366 C CA . GLN A 1 175 ? 21.028 9.487 -12.712 1.00 64.62 175 GLN A CA 1
ATOM 1367 C C . GLN A 1 175 ? 20.231 9.567 -11.413 1.00 64.62 175 GLN A C 1
ATOM 1369 O O . GLN A 1 175 ? 19.814 8.548 -10.863 1.00 64.62 175 GLN A O 1
ATOM 1374 N N . LYS A 1 176 ? 20.099 10.781 -10.884 1.00 67.88 176 LYS A N 1
ATOM 1375 C CA . LYS A 1 176 ? 19.092 11.084 -9.872 1.00 67.88 176 LYS A CA 1
ATOM 1376 C C . LYS A 1 176 ? 17.841 11.511 -10.623 1.00 67.88 176 LYS A C 1
ATOM 1378 O O . LYS A 1 176 ? 17.962 12.291 -11.560 1.00 67.88 176 LYS A O 1
ATOM 1383 N N . SER A 1 177 ? 16.688 11.001 -10.208 1.00 78.00 177 SER A N 1
ATOM 1384 C CA . SER A 1 177 ? 15.410 11.583 -10.607 1.00 78.00 177 SER A CA 1
ATOM 1385 C C . SER A 1 177 ? 15.320 13.032 -10.122 1.00 78.00 177 SER A C 1
ATOM 1387 O O . SER A 1 177 ? 15.743 13.327 -9.001 1.00 78.00 177 SER A O 1
ATOM 1389 N N . ASP A 1 178 ? 14.741 13.898 -10.951 1.00 82.69 178 ASP A N 1
ATOM 1390 C CA . ASP A 1 178 ? 14.400 15.279 -10.594 1.00 82.69 178 ASP A CA 1
ATOM 1391 C C . ASP A 1 178 ? 13.025 15.378 -9.905 1.00 82.69 178 ASP A C 1
ATOM 1393 O O . ASP A 1 178 ? 12.632 16.454 -9.460 1.00 82.69 178 ASP A O 1
ATOM 1397 N N . ASP A 1 179 ? 12.290 14.263 -9.798 1.00 88.75 179 ASP A N 1
ATOM 1398 C CA . ASP A 1 179 ? 10.998 14.209 -9.113 1.00 88.75 179 ASP A CA 1
ATOM 1399 C C . ASP A 1 179 ? 11.185 14.407 -7.594 1.00 88.75 179 ASP A C 1
ATOM 1401 O O . ASP A 1 179 ? 11.759 13.533 -6.932 1.00 88.75 179 ASP A O 1
ATOM 1405 N N . PRO A 1 180 ? 10.683 15.515 -7.011 1.00 90.06 180 PRO A N 1
ATOM 1406 C CA . PRO A 1 180 ? 10.849 15.809 -5.590 1.00 90.06 180 PRO A CA 1
ATOM 1407 C C . PRO A 1 180 ? 10.077 14.840 -4.686 1.00 90.06 180 PRO A C 1
ATOM 1409 O O . PRO A 1 180 ? 10.382 14.740 -3.498 1.00 90.06 180 PRO A O 1
ATOM 1412 N N . THR A 1 181 ? 9.086 14.130 -5.231 1.00 93.62 181 THR A N 1
ATOM 1413 C CA . THR A 1 181 ? 8.287 13.151 -4.490 1.00 93.62 181 THR A CA 1
ATOM 1414 C C . THR A 1 181 ? 8.947 11.776 -4.456 1.00 93.62 181 THR A C 1
ATOM 1416 O O . THR A 1 181 ? 8.610 10.967 -3.593 1.00 93.62 181 THR A O 1
ATOM 1419 N N . LEU A 1 182 ? 9.919 11.491 -5.334 1.00 93.94 182 LEU A N 1
ATOM 1420 C CA . LEU A 1 182 ? 10.625 10.212 -5.327 1.00 93.94 182 LEU A CA 1
ATOM 1421 C C . LEU A 1 182 ? 11.547 10.117 -4.104 1.00 93.94 182 LEU A C 1
ATOM 1423 O O . LEU A 1 182 ? 12.620 10.716 -4.036 1.00 93.94 182 LEU A O 1
ATOM 1427 N N . PHE A 1 183 ? 11.150 9.293 -3.141 1.00 92.88 183 PHE A N 1
ATOM 1428 C CA . PHE A 1 183 ? 11.866 9.113 -1.884 1.00 92.88 183 PHE A CA 1
ATOM 1429 C C . PHE A 1 183 ? 12.958 8.038 -1.972 1.00 92.88 183 PHE A C 1
ATOM 1431 O O . PHE A 1 183 ? 14.061 8.188 -1.429 1.00 92.88 183 PHE A O 1
ATOM 1438 N N . HIS A 1 184 ? 12.659 6.921 -2.634 1.00 91.44 184 HIS A N 1
ATOM 1439 C CA . HIS A 1 184 ? 13.590 5.811 -2.791 1.00 91.44 184 HIS A CA 1
ATOM 1440 C C . HIS A 1 184 ? 13.359 5.079 -4.108 1.00 91.44 184 HIS A C 1
ATOM 1442 O O . HIS A 1 184 ? 12.233 4.901 -4.543 1.00 91.44 184 HIS A O 1
ATOM 1448 N N . GLU A 1 185 ? 14.430 4.582 -4.709 1.00 90.50 185 GLU A N 1
ATOM 1449 C CA . GLU A 1 185 ? 14.363 3.683 -5.855 1.00 90.50 185 GLU A CA 1
ATOM 1450 C C . GLU A 1 185 ? 15.517 2.681 -5.768 1.00 90.50 185 GLU A C 1
ATOM 1452 O O . GLU A 1 185 ? 16.648 3.027 -5.374 1.00 90.50 185 GLU A O 1
ATOM 1457 N N . SER A 1 186 ? 15.226 1.435 -6.125 1.00 88.31 186 SER A N 1
ATOM 1458 C CA . SER A 1 186 ? 16.220 0.377 -6.221 1.00 88.31 186 SER A CA 1
ATOM 1459 C C . SER A 1 186 ? 17.233 0.675 -7.332 1.00 88.31 186 SER A C 1
ATOM 1461 O O . SER A 1 186 ? 16.991 1.423 -8.281 1.00 88.31 186 SER A O 1
ATOM 1463 N N . TYR A 1 187 ? 18.411 0.063 -7.228 1.00 80.50 187 TYR A N 1
ATOM 1464 C CA . TYR A 1 187 ? 19.534 0.329 -8.129 1.00 80.50 187 TYR A CA 1
ATOM 1465 C C . TYR A 1 187 ? 19.235 0.038 -9.612 1.00 80.50 187 TYR A C 1
ATOM 1467 O O . TYR A 1 187 ? 19.821 0.682 -10.486 1.00 80.50 187 TYR A O 1
ATOM 1475 N N . ILE A 1 188 ? 18.316 -0.894 -9.899 1.00 80.56 188 ILE A N 1
ATOM 1476 C CA . ILE A 1 188 ? 17.911 -1.244 -11.267 1.00 80.56 188 ILE A CA 1
ATOM 1477 C C . ILE A 1 188 ? 17.325 -0.045 -12.028 1.00 80.56 188 ILE A C 1
ATOM 1479 O O . ILE A 1 188 ? 17.612 0.104 -13.216 1.00 80.56 188 ILE A O 1
ATOM 1483 N N . PHE A 1 189 ? 16.611 0.847 -11.329 1.00 80.88 189 PHE A N 1
ATOM 1484 C CA . PHE A 1 189 ? 16.025 2.063 -11.894 1.00 80.88 189 PHE A CA 1
ATOM 1485 C C . PHE A 1 189 ? 17.101 3.122 -12.189 1.00 80.88 189 PHE A C 1
ATOM 1487 O O . PHE A 1 189 ? 17.169 3.654 -13.291 1.00 80.88 189 PHE A O 1
ATOM 1494 N N . LYS A 1 190 ? 18.064 3.318 -11.276 1.00 74.12 190 LYS A N 1
ATOM 1495 C CA . LYS A 1 190 ? 19.132 4.339 -11.406 1.00 74.12 190 LYS A CA 1
ATOM 1496 C C . LYS A 1 190 ? 20.115 4.111 -12.550 1.00 74.12 190 LYS A C 1
ATOM 1498 O O . LYS A 1 190 ? 20.788 5.044 -12.991 1.00 74.12 190 LYS A O 1
ATOM 1503 N N . ARG A 1 191 ? 20.305 2.854 -12.966 1.00 66.62 191 ARG A N 1
ATOM 1504 C CA . ARG A 1 191 ? 21.255 2.495 -14.035 1.00 66.62 191 ARG A CA 1
ATOM 1505 C C . ARG A 1 191 ? 20.691 2.681 -15.435 1.00 66.62 191 ARG A C 1
ATOM 1507 O O . ARG A 1 191 ? 21.479 2.716 -16.380 1.00 66.62 191 ARG A O 1
ATOM 1514 N N . ARG A 1 192 ? 19.369 2.735 -15.584 1.00 64.62 192 ARG A N 1
ATOM 1515 C CA . ARG A 1 192 ? 18.709 2.738 -16.887 1.00 64.62 192 ARG A CA 1
ATOM 1516 C C . ARG A 1 192 ? 17.940 4.042 -17.043 1.00 64.62 192 ARG A C 1
ATOM 1518 O O . ARG A 1 192 ? 16.822 4.165 -16.578 1.00 64.62 192 ARG A O 1
ATOM 1525 N N . ALA A 1 193 ? 18.572 4.989 -17.733 1.00 53.91 193 ALA A N 1
ATOM 1526 C CA . ALA A 1 193 ? 18.087 6.353 -17.951 1.00 53.91 193 ALA A CA 1
ATOM 1527 C C . ALA A 1 193 ? 16.694 6.464 -18.609 1.00 53.91 193 ALA A C 1
ATOM 1529 O O . ALA A 1 193 ? 16.125 7.544 -18.599 1.00 53.91 193 ALA A O 1
ATOM 1530 N N . ASN A 1 194 ? 16.146 5.381 -19.175 1.00 61.97 194 ASN A N 1
ATOM 1531 C CA . ASN A 1 194 ? 14.952 5.421 -20.025 1.00 61.97 194 ASN A CA 1
ATOM 1532 C C . ASN A 1 194 ? 13.969 4.269 -19.738 1.00 61.97 194 ASN A C 1
ATOM 1534 O O . ASN A 1 194 ? 13.464 3.657 -20.677 1.00 61.97 194 ASN A O 1
ATOM 1538 N N . ILE A 1 195 ? 13.721 3.912 -18.472 1.00 75.25 195 ILE A N 1
ATOM 1539 C CA . ILE A 1 195 ? 12.545 3.074 -18.179 1.00 75.25 195 ILE A CA 1
ATOM 1540 C C . ILE A 1 195 ? 11.321 3.981 -18.309 1.00 75.25 195 ILE A C 1
ATOM 1542 O O . ILE A 1 195 ? 11.088 4.839 -17.457 1.00 75.25 195 ILE A O 1
ATOM 1546 N N . SER A 1 196 ? 10.579 3.832 -19.404 1.00 80.69 196 SER A N 1
ATOM 1547 C CA . SER A 1 196 ? 9.312 4.531 -19.584 1.00 80.69 196 SER A CA 1
ATOM 1548 C C . SER A 1 196 ? 8.288 4.052 -18.559 1.00 80.69 196 SER A C 1
ATOM 1550 O O . SER A 1 196 ? 8.359 2.936 -18.044 1.00 80.69 196 SER A O 1
ATOM 1552 N N . CYS A 1 197 ? 7.368 4.943 -18.211 1.00 85.62 197 CYS A N 1
ATOM 1553 C CA . CYS A 1 197 ? 6.315 4.691 -17.241 1.00 85.62 197 CYS A CA 1
ATOM 1554 C C . CYS A 1 197 ? 4.985 5.023 -17.909 1.00 85.62 197 CYS A C 1
ATOM 1556 O O . CYS A 1 197 ? 4.460 6.116 -17.718 1.00 85.62 197 CYS A O 1
ATOM 1558 N N . ASN A 1 198 ? 4.500 4.119 -18.761 1.00 86.75 198 ASN A N 1
ATOM 1559 C CA . ASN A 1 198 ? 3.318 4.360 -19.597 1.00 86.75 198 ASN A CA 1
ATOM 1560 C C . ASN A 1 198 ? 2.178 3.372 -19.323 1.00 86.75 198 ASN A C 1
ATOM 1562 O O . ASN A 1 198 ? 1.138 3.433 -19.973 1.00 86.75 198 ASN A O 1
ATOM 1566 N N . SER A 1 199 ? 2.373 2.455 -18.377 1.00 92.44 199 SER A N 1
ATOM 1567 C CA . SER A 1 199 ? 1.429 1.382 -18.089 1.00 92.44 199 SER A CA 1
ATOM 1568 C C . SER A 1 199 ? 0.659 1.642 -16.796 1.00 92.44 199 SER A C 1
ATOM 1570 O O . SER A 1 199 ? 1.230 2.088 -15.802 1.00 92.44 199 SER A O 1
ATOM 1572 N N . LEU A 1 200 ? -0.627 1.294 -16.783 1.00 97.19 200 LEU A N 1
ATOM 1573 C CA . LEU A 1 200 ? -1.379 1.125 -15.538 1.00 97.19 200 LEU A CA 1
ATOM 1574 C C . LEU A 1 200 ? -0.851 -0.091 -14.757 1.00 97.19 200 LEU A C 1
ATOM 1576 O O . LEU A 1 200 ? -0.113 -0.923 -15.295 1.00 97.19 200 LEU A O 1
ATOM 1580 N N . TYR A 1 201 ? -1.212 -0.178 -13.482 1.00 97.88 201 TYR A N 1
ATOM 1581 C CA . TYR A 1 201 ? -0.804 -1.270 -12.607 1.00 97.88 201 TYR A CA 1
ATOM 1582 C C . TYR A 1 201 ? -1.657 -2.513 -12.840 1.00 97.88 201 TYR A C 1
ATOM 1584 O O . TYR A 1 201 ? -2.871 -2.420 -13.014 1.00 97.88 201 TYR A O 1
ATOM 1592 N N . ASP A 1 202 ? -1.022 -3.684 -12.802 1.00 97.94 202 ASP A N 1
ATOM 1593 C CA . ASP A 1 202 ? -1.709 -4.974 -12.867 1.00 97.94 202 ASP A CA 1
ATOM 1594 C C . ASP A 1 202 ? -2.480 -5.251 -11.575 1.00 97.94 202 ASP A C 1
ATOM 1596 O O . ASP A 1 202 ? -3.546 -5.872 -11.593 1.00 97.94 202 ASP A O 1
ATOM 1600 N N . LYS A 1 203 ? -1.916 -4.792 -10.451 1.00 98.31 203 LYS A N 1
ATOM 1601 C CA . LYS A 1 203 ? -2.441 -5.028 -9.111 1.00 98.31 203 LYS A CA 1
ATOM 1602 C C . LYS A 1 203 ? -2.268 -3.794 -8.233 1.00 98.31 203 LYS A C 1
ATOM 1604 O O . LYS A 1 203 ? -1.208 -3.167 -8.243 1.00 98.31 203 LYS A O 1
ATOM 1609 N N . VAL A 1 204 ? -3.288 -3.462 -7.451 1.00 98.19 204 VAL A N 1
ATOM 1610 C CA . VAL A 1 204 ? -3.280 -2.304 -6.549 1.00 98.19 204 VAL A CA 1
ATOM 1611 C C . VAL A 1 204 ? -3.705 -2.736 -5.152 1.00 98.19 204 VAL A C 1
ATOM 1613 O O . VAL A 1 204 ? -4.726 -3.391 -4.973 1.00 98.19 204 VAL A O 1
ATOM 1616 N N . LEU A 1 205 ? -2.924 -2.342 -4.155 1.00 96.81 205 LEU A N 1
ATOM 1617 C CA . LEU A 1 205 ? -3.238 -2.491 -2.747 1.00 96.81 205 LEU A CA 1
ATOM 1618 C C . LEU A 1 205 ? -3.566 -1.125 -2.150 1.00 96.81 205 LEU A C 1
ATOM 1620 O O . LEU A 1 205 ? -2.742 -0.206 -2.170 1.00 96.81 205 LEU A O 1
ATOM 1624 N N . VAL A 1 206 ? -4.767 -1.021 -1.594 1.00 94.62 206 VAL A N 1
ATOM 1625 C CA . VAL A 1 206 ? -5.239 0.137 -0.840 1.00 94.62 206 VAL A CA 1
ATOM 1626 C C . VAL A 1 206 ? -5.404 -0.286 0.613 1.00 94.62 206 VAL A C 1
ATOM 1628 O O . VAL A 1 206 ? -6.480 -0.701 1.031 1.00 94.62 206 VAL A O 1
ATOM 1631 N N . ASP A 1 207 ? -4.311 -0.208 1.369 1.00 88.25 207 ASP A N 1
ATOM 1632 C CA . ASP A 1 207 ? -4.309 -0.409 2.821 1.00 88.25 207 ASP A CA 1
ATOM 1633 C C . ASP A 1 207 ? -4.613 0.923 3.512 1.00 88.25 207 ASP A C 1
ATOM 1635 O O . ASP A 1 207 ? -3.710 1.656 3.915 1.00 88.25 207 ASP A O 1
ATOM 1639 N N 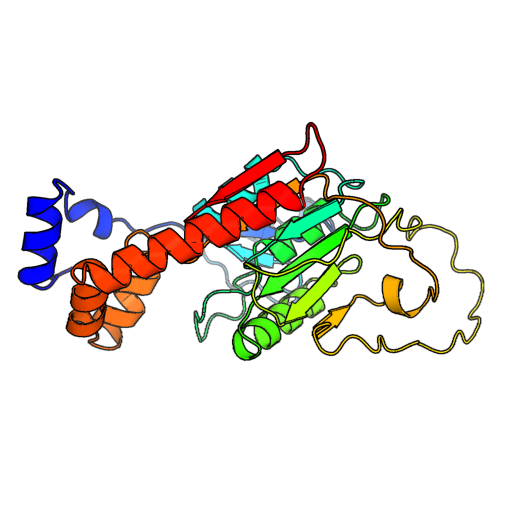. ALA A 1 208 ? -5.887 1.303 3.521 1.00 84.44 208 ALA A N 1
ATOM 1640 C CA . ALA A 1 208 ? -6.284 2.641 3.918 1.00 84.44 208 ALA A CA 1
ATOM 1641 C C . ALA A 1 208 ? -6.223 2.818 5.437 1.00 84.44 208 ALA A C 1
ATOM 1643 O O . ALA A 1 208 ? -6.555 1.918 6.209 1.00 84.44 208 ALA A O 1
ATOM 1644 N N . GLU A 1 209 ? -5.845 4.020 5.875 1.00 77.94 209 GLU A N 1
ATOM 1645 C CA . GLU A 1 209 ? -5.927 4.351 7.291 1.00 77.94 209 GLU A CA 1
ATOM 1646 C C . GLU A 1 209 ? -7.380 4.228 7.780 1.00 77.94 209 GLU A C 1
ATOM 1648 O O . GLU A 1 209 ? -8.319 4.662 7.107 1.00 77.94 209 GLU A O 1
ATOM 1653 N N . CYS A 1 210 ? -7.567 3.629 8.957 1.00 74.12 210 CYS A N 1
ATOM 1654 C CA . CYS A 1 210 ? -8.873 3.387 9.562 1.00 74.12 210 CYS A CA 1
ATOM 1655 C C . CYS A 1 210 ? -8.944 3.922 11.006 1.00 74.12 210 CYS A C 1
ATOM 1657 O O . CYS A 1 210 ? -8.031 4.592 11.495 1.00 74.12 210 CYS A O 1
ATOM 1659 N N . THR A 1 211 ? -10.018 3.617 11.732 1.00 65.06 211 THR A N 1
ATOM 1660 C CA . THR A 1 211 ? -10.183 3.940 13.163 1.00 65.06 211 THR A CA 1
ATOM 1661 C C . THR A 1 211 ? -9.181 3.203 14.070 1.00 65.06 211 THR A C 1
ATOM 1663 O O . THR A 1 211 ? -8.947 3.642 15.196 1.00 65.06 211 THR A O 1
ATOM 1666 N N . HIS A 1 212 ? -8.505 2.164 13.555 1.00 60.12 212 HIS A N 1
ATOM 1667 C CA . HIS A 1 212 ? -7.545 1.280 14.239 1.00 60.12 212 HIS A CA 1
ATOM 1668 C C . HIS A 1 212 ? -8.137 0.470 15.409 1.00 60.12 212 HIS A C 1
ATOM 1670 O O . HIS A 1 212 ? -7.404 0.004 16.285 1.00 60.12 212 HIS A O 1
ATOM 1676 N N . ASP A 1 213 ? -9.449 0.263 15.415 1.00 55.50 213 ASP A N 1
ATOM 1677 C CA . ASP A 1 213 ? -10.188 -0.517 16.412 1.00 55.50 213 ASP A CA 1
ATOM 1678 C C . ASP A 1 213 ? -9.971 -2.041 16.297 1.00 55.50 213 ASP A C 1
ATOM 1680 O O . ASP A 1 213 ? -10.093 -2.758 17.289 1.00 55.50 213 ASP A O 1
ATOM 1684 N N . GLY A 1 214 ? -9.587 -2.540 15.118 1.00 55.38 214 GLY A N 1
ATOM 1685 C CA . GLY A 1 214 ? -9.228 -3.948 14.891 1.00 55.38 214 GLY A CA 1
ATOM 1686 C C . GLY A 1 214 ? -7.802 -4.321 15.318 1.00 55.38 214 GLY A C 1
ATOM 1687 O O . GLY A 1 214 ? -7.472 -5.498 15.476 1.00 55.38 214 GLY A O 1
ATOM 1688 N N . SER A 1 215 ? -6.928 -3.336 15.546 1.00 65.12 215 SER A N 1
ATOM 1689 C CA . SER A 1 215 ? -5.542 -3.585 15.944 1.00 65.12 215 SER A CA 1
ATOM 1690 C C . SER A 1 215 ? -5.400 -3.535 17.464 1.00 65.12 215 SER A C 1
ATOM 1692 O O . SER A 1 215 ? -4.978 -2.521 18.029 1.00 65.12 215 SER A O 1
ATOM 1694 N N . LEU A 1 216 ? -5.632 -4.680 18.115 1.00 60.91 216 LEU A N 1
ATOM 1695 C CA . LEU A 1 216 ? -5.453 -4.869 19.561 1.00 60.91 216 LEU A CA 1
ATOM 1696 C C . LEU A 1 216 ? -4.151 -4.255 20.090 1.00 60.91 216 LEU A C 1
ATOM 1698 O O . LEU A 1 216 ? -4.123 -3.611 21.129 1.00 60.91 216 LEU A O 1
ATOM 1702 N N . ARG A 1 217 ? -3.059 -4.420 19.336 1.00 61.62 217 ARG A N 1
ATOM 1703 C CA . ARG A 1 217 ? -1.731 -3.887 19.661 1.00 61.62 217 ARG A CA 1
ATOM 1704 C C . ARG A 1 217 ? -1.672 -2.366 19.707 1.00 61.62 217 ARG A C 1
ATOM 1706 O O . ARG A 1 217 ? -0.975 -1.826 20.556 1.00 61.62 217 ARG A O 1
ATOM 1713 N N . HIS A 1 218 ? -2.365 -1.692 18.795 1.00 60.59 218 HIS A N 1
ATOM 1714 C CA . HIS A 1 218 ? -2.417 -0.231 18.766 1.00 60.59 218 HIS A CA 1
ATOM 1715 C C . HIS A 1 218 ? -3.278 0.282 19.918 1.00 60.59 218 HIS A C 1
ATOM 1717 O O . HIS A 1 218 ? -2.881 1.238 20.574 1.00 60.59 218 HIS A O 1
ATOM 1723 N N . ILE A 1 219 ? -4.388 -0.393 20.231 1.00 61.88 219 ILE A N 1
ATOM 1724 C CA . ILE A 1 219 ? -5.210 -0.068 21.404 1.00 61.88 219 ILE A CA 1
ATOM 1725 C C . ILE A 1 219 ? -4.408 -0.281 22.693 1.00 61.88 219 ILE A C 1
ATOM 1727 O O . ILE A 1 219 ? -4.333 0.617 23.524 1.00 61.88 219 ILE A O 1
ATOM 1731 N N . LEU A 1 220 ? -3.742 -1.427 22.843 1.00 62.19 220 LEU A N 1
ATOM 1732 C CA . LEU A 1 220 ? -2.904 -1.731 24.004 1.00 62.19 220 LEU A CA 1
ATOM 1733 C C . LEU A 1 220 ? -1.757 -0.733 24.156 1.00 62.19 220 LEU A C 1
ATOM 1735 O O . LEU A 1 220 ? -1.578 -0.154 25.220 1.00 62.19 220 LEU A O 1
ATOM 1739 N N . LYS A 1 221 ? -1.011 -0.470 23.086 1.00 63.03 221 LYS A N 1
ATOM 1740 C CA . LYS A 1 221 ? 0.120 0.451 23.139 1.00 63.03 221 LYS A CA 1
ATOM 1741 C C . LYS A 1 221 ? -0.333 1.888 23.394 1.00 63.03 221 LYS A C 1
ATOM 1743 O O . LYS A 1 221 ? 0.109 2.519 24.344 1.00 63.03 221 LYS A O 1
ATOM 1748 N N . SER A 1 222 ? -1.234 2.420 22.577 1.00 58.84 222 SER A N 1
ATOM 1749 C CA . SER A 1 222 ? -1.644 3.823 22.685 1.00 58.84 222 SER A CA 1
ATOM 1750 C C . SER A 1 222 ? -2.503 4.071 23.925 1.00 58.84 222 SER A C 1
ATOM 1752 O O . SER A 1 222 ? -2.279 5.035 24.651 1.00 58.84 222 SER A O 1
ATOM 1754 N N . CYS A 1 223 ? -3.468 3.199 24.209 1.00 62.41 223 CYS A N 1
ATOM 1755 C CA . CYS A 1 223 ? -4.457 3.455 25.250 1.00 62.41 223 CYS A CA 1
ATOM 1756 C C . CYS A 1 223 ? -4.047 2.872 26.603 1.00 62.41 223 CYS A C 1
ATOM 1758 O O . CYS A 1 223 ? -4.187 3.559 27.608 1.00 62.41 223 CYS A O 1
ATOM 1760 N N . VAL A 1 224 ? -3.506 1.648 26.649 1.00 64.44 224 VAL A N 1
ATOM 1761 C CA . VAL A 1 224 ? -3.115 1.013 27.922 1.00 64.44 224 VAL A CA 1
ATOM 1762 C C . VAL A 1 224 ? -1.721 1.448 28.371 1.00 64.44 224 VAL A C 1
ATOM 1764 O O . VAL A 1 224 ? -1.567 1.843 29.521 1.00 64.44 224 VAL A O 1
ATOM 1767 N N . GLU A 1 225 ? -0.711 1.421 27.495 1.00 62.72 225 GLU A N 1
ATOM 1768 C CA . GLU A 1 225 ? 0.664 1.778 27.889 1.00 62.72 225 GLU A CA 1
ATOM 1769 C C . GLU A 1 225 ? 0.867 3.297 28.021 1.00 62.72 225 GLU A C 1
ATOM 1771 O O . GLU A 1 225 ? 1.548 3.741 28.944 1.00 62.72 225 GLU A O 1
ATOM 1776 N N . PHE A 1 226 ? 0.266 4.107 27.138 1.00 64.75 226 PHE A N 1
ATOM 1777 C CA . PHE A 1 226 ? 0.417 5.574 27.148 1.00 64.75 226 PHE A CA 1
ATOM 1778 C C . PHE A 1 226 ? -0.797 6.342 27.695 1.00 64.75 226 PHE A C 1
ATOM 1780 O O . PHE A 1 226 ? -0.819 7.571 27.623 1.00 64.75 226 PHE A O 1
ATOM 1787 N N . ASN A 1 227 ? -1.789 5.641 28.254 1.00 68.75 227 ASN A N 1
ATOM 1788 C CA . ASN A 1 227 ? -2.995 6.220 28.854 1.00 68.75 227 ASN A CA 1
ATOM 1789 C C . ASN A 1 227 ? -3.767 7.190 27.928 1.00 68.75 227 ASN A C 1
ATOM 1791 O O . ASN A 1 227 ? -4.257 8.225 28.374 1.00 68.75 227 ASN A O 1
ATOM 1795 N N . GLN A 1 228 ? -3.868 6.883 26.628 1.00 73.69 228 GLN A N 1
ATOM 1796 C CA . GLN A 1 228 ? -4.520 7.747 25.624 1.00 73.69 228 GLN A CA 1
ATOM 1797 C C . GLN A 1 228 ? -5.969 7.350 25.296 1.00 73.69 228 GLN A C 1
ATOM 1799 O O . GLN A 1 228 ? -6.435 7.578 24.177 1.00 73.69 228 GLN A O 1
ATOM 1804 N N . TRP A 1 229 ? -6.689 6.764 26.258 1.00 73.38 229 TRP A N 1
ATOM 1805 C CA . TRP A 1 229 ? -8.080 6.332 26.074 1.00 73.38 229 TRP A CA 1
ATOM 1806 C C . TRP A 1 229 ? -8.998 7.460 25.599 1.00 73.38 229 TRP A C 1
ATOM 1808 O O . TRP A 1 229 ? -9.778 7.241 24.680 1.0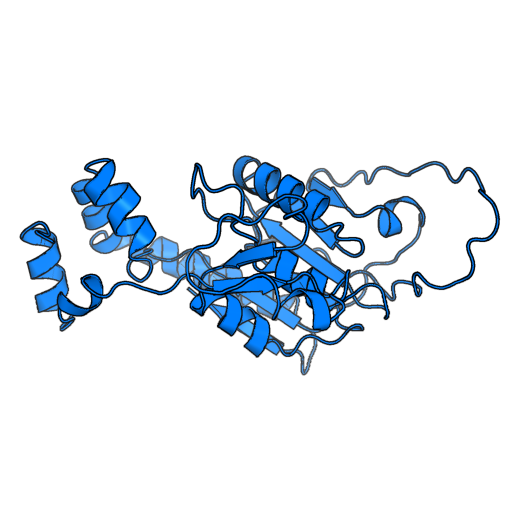0 73.38 229 TRP A O 1
ATOM 1818 N N . ASP A 1 230 ? -8.856 8.672 26.137 1.00 72.81 230 ASP A N 1
ATOM 1819 C CA . ASP A 1 230 ? -9.694 9.812 25.744 1.00 72.81 230 ASP A CA 1
ATOM 1820 C C . ASP A 1 230 ? -9.498 10.208 24.274 1.00 72.81 230 ASP A C 1
ATOM 1822 O O . ASP A 1 230 ? -10.463 10.481 23.564 1.00 72.81 230 ASP A O 1
ATOM 1826 N N . ASN A 1 231 ? -8.255 10.191 23.781 1.00 71.69 231 ASN A N 1
ATOM 1827 C CA . ASN A 1 231 ? -7.955 10.495 22.378 1.00 71.69 231 ASN A CA 1
ATOM 1828 C C . ASN A 1 231 ? -8.501 9.414 21.444 1.00 71.69 231 ASN A C 1
ATOM 1830 O O . ASN A 1 231 ? -9.009 9.725 20.367 1.00 71.69 231 ASN A O 1
ATOM 1834 N N . PHE A 1 232 ? -8.396 8.151 21.858 1.00 71.69 232 PHE A N 1
ATOM 1835 C CA . PHE A 1 232 ? -8.934 7.025 21.109 1.00 71.69 232 PHE A CA 1
ATOM 1836 C C . PHE A 1 232 ? -10.463 7.069 21.053 1.00 71.69 232 PHE A C 1
ATOM 1838 O O . PHE A 1 232 ? -11.020 7.037 19.960 1.00 71.69 232 PHE A O 1
ATOM 1845 N N . LEU A 1 233 ? -11.132 7.234 22.200 1.00 72.81 233 LEU A N 1
ATOM 1846 C CA . LEU A 1 233 ? -12.588 7.365 22.295 1.00 72.81 233 LEU A CA 1
ATOM 1847 C C . LEU A 1 233 ? -13.090 8.548 21.475 1.00 72.81 233 LEU A C 1
ATOM 1849 O O . LEU A 1 233 ? -14.016 8.393 20.686 1.00 72.81 233 LEU A O 1
ATOM 1853 N N . LYS A 1 234 ? -12.423 9.703 21.577 1.00 73.38 234 LYS A N 1
ATOM 1854 C CA . LYS A 1 234 ? -12.740 10.864 20.747 1.00 73.38 234 LYS A CA 1
ATOM 1855 C C . LYS A 1 234 ? -12.609 10.539 19.261 1.00 73.38 234 LYS A C 1
ATOM 1857 O O . LYS A 1 234 ? -13.495 10.893 18.504 1.00 73.38 234 LYS A O 1
ATOM 1862 N N . ARG A 1 235 ? -11.563 9.826 18.833 1.00 70.50 235 ARG A N 1
ATOM 1863 C CA . ARG A 1 235 ? -11.387 9.441 17.423 1.00 70.50 235 ARG A CA 1
ATOM 1864 C C . ARG A 1 235 ? -12.504 8.526 16.912 1.00 70.50 235 ARG A C 1
ATOM 1866 O O . ARG A 1 235 ? -12.918 8.692 15.773 1.00 70.50 235 ARG A O 1
ATOM 1873 N N . ILE A 1 236 ? -12.960 7.567 17.721 1.00 71.25 236 ILE A N 1
ATOM 1874 C CA . ILE A 1 236 ? -14.001 6.613 17.304 1.00 71.25 236 ILE A CA 1
ATOM 1875 C C . ILE A 1 236 ? -15.432 7.142 17.488 1.00 71.25 236 ILE A C 1
ATOM 1877 O O . ILE A 1 236 ? -16.348 6.616 16.869 1.00 71.25 236 ILE A O 1
ATOM 1881 N N . GLN A 1 237 ? -15.638 8.164 18.326 1.00 71.94 237 GLN A N 1
ATOM 1882 C CA . GLN A 1 237 ? -16.955 8.762 18.594 1.00 71.94 237 GLN A CA 1
ATOM 1883 C C . GLN A 1 237 ? -17.187 10.091 17.857 1.00 71.94 237 GLN A C 1
ATOM 1885 O O . GLN A 1 237 ? -18.329 10.539 17.760 1.00 71.94 237 GLN A O 1
ATOM 1890 N N . ASP A 1 238 ? -16.136 10.748 17.361 1.00 76.56 238 ASP A N 1
ATOM 1891 C CA . ASP A 1 238 ? -16.246 12.015 16.637 1.00 76.56 238 ASP A CA 1
ATOM 1892 C C . ASP A 1 238 ? -16.716 11.780 15.198 1.00 76.56 238 ASP A C 1
ATOM 1894 O O . ASP A 1 238 ? -15.961 11.349 14.325 1.00 76.56 238 ASP A O 1
ATOM 1898 N N . GLN A 1 239 ? -17.983 12.110 14.953 1.00 74.38 239 GLN A N 1
ATOM 1899 C CA . GLN A 1 239 ? -18.631 11.960 13.655 1.00 74.38 239 GLN A CA 1
ATOM 1900 C C . GLN A 1 239 ? -17.898 12.709 12.531 1.00 74.38 239 GLN A C 1
ATOM 1902 O O . GLN A 1 239 ? -17.794 12.185 11.426 1.00 74.38 239 GLN A O 1
ATOM 1907 N N . ALA A 1 240 ? -17.344 13.895 12.800 1.00 73.38 240 ALA A N 1
ATOM 1908 C CA . ALA A 1 240 ? -16.627 14.668 11.786 1.00 73.38 240 ALA A CA 1
ATOM 1909 C C . ALA A 1 240 ? -15.269 14.029 11.448 1.00 73.38 240 ALA A C 1
ATOM 1911 O O . ALA A 1 240 ? -14.835 14.043 10.294 1.00 73.38 240 ALA A O 1
ATOM 1912 N N . ALA A 1 241 ? -14.607 13.428 12.442 1.00 71.88 241 ALA A N 1
ATOM 1913 C CA . ALA A 1 241 ? -13.386 12.658 12.219 1.00 71.88 241 ALA A CA 1
ATOM 1914 C C . ALA A 1 241 ? -13.661 11.385 11.399 1.00 71.88 241 ALA A C 1
ATOM 1916 O O . ALA A 1 241 ? -12.871 11.047 10.516 1.00 71.88 241 ALA A O 1
ATOM 1917 N N . LEU A 1 242 ? -14.790 10.714 11.652 1.00 76.62 242 LEU A N 1
ATOM 1918 C CA . LEU A 1 242 ? -15.239 9.560 10.870 1.00 76.62 242 LEU A CA 1
ATOM 1919 C C . LEU A 1 242 ? -15.583 9.950 9.427 1.00 76.62 242 LEU A C 1
ATOM 1921 O O . LEU A 1 242 ? -15.137 9.283 8.500 1.00 76.62 242 LEU A O 1
ATOM 1925 N N . GLU A 1 243 ? -16.296 11.056 9.210 1.00 80.19 243 GLU A N 1
ATOM 1926 C CA . GLU A 1 243 ? -16.594 11.579 7.867 1.00 80.19 243 GLU A CA 1
ATOM 1927 C C . GLU A 1 243 ? -15.324 11.895 7.069 1.00 80.19 243 GLU A C 1
ATOM 1929 O O . GLU A 1 243 ? -15.204 11.489 5.912 1.00 80.19 243 GLU A O 1
ATOM 1934 N N . GLY A 1 244 ? -14.337 12.543 7.697 1.00 84.06 244 GLY A N 1
ATOM 1935 C CA . GLY A 1 244 ? -13.037 12.788 7.070 1.00 84.06 244 GLY A CA 1
ATOM 1936 C C . GLY A 1 244 ? -12.279 11.499 6.729 1.00 84.06 244 GLY A C 1
ATOM 1937 O O . GLY A 1 244 ? -11.597 11.434 5.706 1.00 84.06 244 GLY A O 1
ATOM 1938 N N . LEU A 1 245 ? -12.420 10.458 7.553 1.00 85.00 245 LEU A N 1
ATOM 1939 C CA . LEU A 1 245 ? -11.831 9.144 7.302 1.00 85.00 245 LEU A CA 1
ATOM 1940 C C . LEU A 1 245 ? -12.506 8.438 6.120 1.00 85.00 245 LEU A C 1
ATOM 1942 O O . LEU A 1 245 ? -11.809 7.893 5.268 1.00 85.00 245 LEU A O 1
ATOM 1946 N N . TYR A 1 246 ? -13.838 8.486 6.031 1.00 88.38 246 TYR A N 1
ATOM 1947 C CA . TYR A 1 246 ? -14.576 7.932 4.896 1.00 88.38 246 TYR A CA 1
ATOM 1948 C C . TYR A 1 246 ? -14.207 8.630 3.585 1.00 88.38 246 TYR A C 1
ATOM 1950 O O . TYR A 1 246 ? -13.956 7.951 2.592 1.00 88.38 246 TYR A O 1
ATOM 1958 N N . ASP A 1 247 ? -14.110 9.962 3.583 1.00 91.44 247 ASP A N 1
ATOM 1959 C CA . ASP A 1 247 ? -13.668 10.721 2.408 1.00 91.44 247 ASP A CA 1
ATOM 1960 C C . ASP A 1 247 ? -12.233 10.350 2.000 1.00 91.44 247 ASP A C 1
ATOM 1962 O O . ASP A 1 247 ? -11.961 10.101 0.824 1.00 91.44 247 ASP A O 1
ATOM 1966 N N . LEU A 1 248 ? -11.318 10.236 2.968 1.00 91.62 248 LEU A N 1
ATOM 1967 C CA . LEU A 1 248 ? -9.948 9.792 2.713 1.00 91.62 248 LEU A CA 1
ATOM 1968 C C . LEU A 1 248 ? -9.917 8.390 2.088 1.00 91.62 248 LEU A C 1
ATOM 1970 O O . LEU A 1 248 ? -9.259 8.187 1.068 1.00 91.62 248 LEU A O 1
ATOM 1974 N N . GLN A 1 249 ? -10.632 7.429 2.677 1.00 94.06 249 GLN A N 1
ATOM 1975 C CA . GLN A 1 249 ? -10.695 6.052 2.186 1.00 94.06 249 GLN A CA 1
ATOM 1976 C C . GLN A 1 249 ? -11.312 5.979 0.788 1.00 94.06 249 GLN A C 1
ATOM 1978 O O . GLN A 1 249 ? -10.770 5.292 -0.079 1.00 94.06 249 GLN A O 1
ATOM 1983 N N . TYR A 1 250 ? -12.393 6.725 0.547 1.00 95.94 250 TYR A N 1
ATOM 1984 C CA . TYR A 1 250 ? -13.022 6.838 -0.764 1.00 95.94 250 TYR A CA 1
ATOM 1985 C C . TYR A 1 250 ? -12.035 7.380 -1.800 1.00 95.94 250 TYR A C 1
ATOM 1987 O O . TYR A 1 250 ? -11.853 6.765 -2.847 1.00 95.94 250 TYR A O 1
ATOM 1995 N N . ARG A 1 251 ? -11.340 8.486 -1.505 1.00 97.19 251 ARG A N 1
ATOM 1996 C CA . ARG A 1 251 ? -10.376 9.088 -2.438 1.00 97.19 251 ARG A CA 1
ATOM 1997 C C . ARG A 1 251 ? -9.164 8.194 -2.702 1.00 97.19 251 ARG A C 1
ATOM 1999 O O . ARG A 1 251 ? -8.688 8.145 -3.835 1.00 97.19 251 ARG A O 1
ATOM 2006 N N . LEU A 1 252 ? -8.672 7.468 -1.695 1.00 96.75 252 LEU A N 1
ATOM 2007 C CA . LEU A 1 252 ? -7.604 6.476 -1.871 1.00 96.75 252 LEU A CA 1
ATOM 2008 C C . LEU A 1 252 ? -8.056 5.326 -2.776 1.00 96.75 252 LEU A C 1
ATOM 2010 O O . LEU A 1 252 ? -7.333 4.950 -3.699 1.00 96.75 252 LEU A O 1
ATOM 2014 N N . LEU A 1 253 ? -9.256 4.794 -2.535 1.00 97.00 253 LEU A N 1
ATOM 2015 C CA . LEU A 1 253 ? -9.832 3.718 -3.334 1.00 97.00 253 LEU A CA 1
ATOM 2016 C C . LEU A 1 253 ? -10.090 4.164 -4.776 1.00 97.00 253 LEU A C 1
ATOM 2018 O O . LEU A 1 253 ? -9.725 3.459 -5.714 1.00 97.00 253 LEU A O 1
ATOM 2022 N N . GLU A 1 254 ? -10.661 5.355 -4.958 1.00 98.12 254 GLU A N 1
ATOM 2023 C CA . GLU A 1 254 ? -10.917 5.944 -6.269 1.00 98.12 254 GLU A CA 1
ATOM 2024 C C . GLU A 1 254 ? -9.611 6.138 -7.050 1.00 98.12 254 GLU A C 1
ATOM 2026 O O . GLU A 1 254 ? -9.539 5.788 -8.230 1.00 98.12 254 GLU A O 1
ATOM 2031 N N . ASN A 1 255 ? -8.556 6.649 -6.407 1.00 98.31 255 ASN A N 1
ATOM 2032 C CA . ASN A 1 255 ? -7.266 6.818 -7.068 1.00 98.31 255 ASN A CA 1
ATOM 2033 C C . ASN A 1 255 ? -6.593 5.476 -7.390 1.00 98.31 255 ASN A C 1
ATOM 2035 O O . ASN A 1 255 ? -6.077 5.286 -8.492 1.00 98.31 255 ASN A O 1
ATOM 2039 N N . GLY A 1 256 ? -6.659 4.513 -6.467 1.00 97.81 256 GLY A N 1
ATOM 2040 C CA . GLY A 1 256 ? -6.185 3.153 -6.706 1.00 97.81 256 GLY A CA 1
ATOM 2041 C C . GLY A 1 256 ? -6.870 2.507 -7.908 1.00 97.81 256 GLY A C 1
ATOM 2042 O O . GLY A 1 256 ? -6.198 1.931 -8.760 1.00 97.81 256 GLY A O 1
ATOM 2043 N N . TYR A 1 257 ? -8.187 2.675 -8.027 1.00 98.06 257 TYR A N 1
ATOM 2044 C CA . TYR A 1 257 ? -8.958 2.186 -9.165 1.00 98.06 257 TYR A CA 1
ATOM 2045 C C . TYR A 1 257 ? -8.579 2.888 -10.479 1.00 98.06 257 TYR A C 1
ATOM 2047 O O . TYR A 1 257 ? -8.406 2.221 -11.495 1.00 98.06 257 TYR A O 1
ATOM 2055 N N . LYS A 1 258 ? -8.372 4.214 -10.474 1.00 98.06 258 LYS A N 1
ATOM 2056 C CA . LYS A 1 258 ? -7.921 4.975 -11.661 1.00 98.06 258 LYS A CA 1
ATOM 2057 C C . LYS A 1 258 ? -6.567 4.502 -12.199 1.00 98.06 258 LYS A C 1
ATOM 2059 O O . LYS A 1 258 ? -6.328 4.583 -13.401 1.00 98.06 258 LYS A O 1
ATOM 2064 N N . LEU A 1 259 ? -5.681 4.043 -11.316 1.00 98.12 259 LEU A N 1
ATOM 2065 C CA . LEU A 1 259 ? -4.340 3.565 -11.659 1.00 98.12 259 LEU A CA 1
ATOM 2066 C C . LEU A 1 259 ? -4.288 2.064 -11.987 1.00 98.12 259 LEU A C 1
ATOM 2068 O O . LEU A 1 259 ? -3.233 1.566 -12.389 1.00 98.12 259 LEU A O 1
ATOM 2072 N N . LEU A 1 260 ? -5.403 1.348 -11.838 1.00 98.44 260 LEU A N 1
ATOM 2073 C CA . LEU A 1 260 ? -5.528 -0.069 -12.151 1.00 98.44 260 LEU A CA 1
ATOM 2074 C C . LEU A 1 260 ? -5.867 -0.266 -13.633 1.00 98.44 260 LEU A C 1
ATOM 2076 O O . LEU A 1 260 ? -6.724 0.418 -14.192 1.00 98.44 260 LEU A O 1
ATOM 2080 N N . LYS A 1 261 ? -5.217 -1.232 -14.282 1.00 97.44 261 LYS A N 1
ATOM 2081 C CA . LYS A 1 261 ? -5.573 -1.624 -15.651 1.00 97.44 261 LYS A CA 1
ATOM 2082 C C . LYS A 1 261 ? -6.940 -2.340 -15.700 1.00 97.44 261 LYS A C 1
ATOM 2084 O O . LYS A 1 261 ? -7.354 -2.928 -14.699 1.00 97.44 261 LYS A O 1
ATOM 2089 N N . PRO A 1 262 ? -7.608 -2.400 -16.868 1.00 97.56 262 PRO A N 1
ATOM 2090 C CA . PRO A 1 262 ? -8.728 -3.319 -17.077 1.00 97.56 262 PRO A CA 1
ATOM 2091 C C . PRO A 1 262 ? -8.339 -4.764 -16.738 1.00 97.56 262 PRO A C 1
ATOM 2093 O O . PRO A 1 262 ? -7.224 -5.189 -17.041 1.00 97.56 262 PRO A O 1
ATOM 2096 N N . ASP A 1 263 ? -9.247 -5.495 -16.091 1.00 96.75 263 ASP A N 1
ATOM 2097 C CA . ASP A 1 263 ? -9.034 -6.862 -15.583 1.00 96.75 263 ASP A CA 1
ATOM 2098 C C . ASP A 1 263 ? -7.927 -6.996 -14.516 1.00 96.75 263 ASP A C 1
ATOM 2100 O O . ASP A 1 263 ? -7.534 -8.104 -14.146 1.00 96.75 263 ASP A O 1
ATOM 2104 N N . GLY A 1 264 ? -7.406 -5.875 -14.007 1.00 97.25 264 GLY A N 1
ATOM 2105 C CA . GLY A 1 264 ? -6.494 -5.857 -12.870 1.00 97.25 264 GLY A CA 1
ATOM 2106 C C . GLY A 1 264 ? -7.193 -6.198 -11.551 1.00 97.25 264 GLY A C 1
ATOM 2107 O O . GLY A 1 264 ? -8.419 -6.164 -11.439 1.00 97.25 264 GLY A O 1
ATOM 2108 N N . VAL A 1 265 ? -6.397 -6.497 -10.524 1.00 98.25 265 VAL A N 1
ATOM 2109 C CA . VAL A 1 265 ? -6.904 -6.803 -9.176 1.00 98.25 265 VAL A CA 1
ATOM 2110 C C . VAL A 1 265 ? -6.626 -5.639 -8.235 1.00 98.25 265 VAL A C 1
ATOM 2112 O O . VAL A 1 265 ? -5.473 -5.257 -8.042 1.00 98.25 265 VAL A O 1
ATOM 2115 N N . LEU A 1 266 ? -7.670 -5.111 -7.600 1.00 98.06 266 LEU A N 1
ATOM 2116 C CA . LEU A 1 266 ? -7.536 -4.185 -6.481 1.00 98.06 266 LEU A CA 1
ATOM 2117 C C . LEU A 1 266 ? -7.962 -4.881 -5.191 1.00 98.06 266 LEU A C 1
ATOM 2119 O O . LEU A 1 266 ? -9.061 -5.424 -5.110 1.00 98.06 266 LEU A O 1
ATOM 2123 N N . VAL A 1 267 ? -7.101 -4.829 -4.177 1.00 96.75 267 VAL A N 1
ATOM 2124 C CA . VAL A 1 267 ? -7.429 -5.244 -2.810 1.00 96.75 267 VAL A CA 1
ATOM 2125 C C . VAL A 1 267 ? -7.504 -4.003 -1.936 1.00 96.75 267 VAL A C 1
ATOM 2127 O O . VAL A 1 267 ? -6.570 -3.204 -1.893 1.00 96.75 267 VAL A O 1
ATOM 2130 N N . TYR A 1 268 ? -8.623 -3.858 -1.237 1.00 94.44 268 TYR A N 1
ATOM 2131 C CA . TYR A 1 268 ? -8.844 -2.825 -0.235 1.00 94.44 268 TYR A CA 1
ATOM 2132 C C . TYR A 1 268 ? -8.835 -3.464 1.157 1.00 94.44 268 TYR A C 1
ATOM 2134 O O . TYR A 1 268 ? -9.506 -4.476 1.372 1.00 94.44 268 TYR A O 1
ATOM 2142 N N . SER A 1 269 ? -8.071 -2.889 2.084 1.00 88.12 269 SER A N 1
ATOM 2143 C CA . SER A 1 269 ? -7.991 -3.321 3.482 1.00 88.12 269 SER A CA 1
ATOM 2144 C C . SER A 1 269 ? -7.967 -2.134 4.444 1.00 88.12 269 SER A C 1
ATOM 2146 O O . SER A 1 269 ? -7.520 -1.045 4.082 1.00 88.12 269 SER A O 1
ATOM 2148 N N . THR A 1 270 ? -8.436 -2.376 5.670 1.00 82.56 270 THR A N 1
ATOM 2149 C CA . THR A 1 270 ? -8.472 -1.444 6.809 1.00 82.56 270 THR A CA 1
ATOM 2150 C C . THR A 1 270 ? -8.107 -2.167 8.093 1.00 82.56 270 THR A C 1
ATOM 2152 O O . THR A 1 270 ? -8.505 -3.349 8.209 1.00 82.56 270 THR A O 1
#

pLDDT: mean 76.46, std 17.61, range [31.3, 98.44]

Radius of gyration: 20.54 Å; Cα contacts (8 Å, |Δi|>4): 420; chains: 1; bounding box: 56×45×52 Å

Nearest PDB structures (foldseek):
  2yxl-assembly1_A  TM=6.968E-01  e=2.387E-09  Pyrococcus horikoshii OT3
  5wwq-assembly1_A  TM=7.370E-01  e=2.717E-08  Homo sapiens
  2frx-assembly2_B  TM=7.227E-01  e=2.409E-07  Escherichia coli
  5wwr-assembly2_B  TM=6.508E-01  e=5.394E-08  Homo sapiens
  2b9e-assembly1_A  TM=6.249E-01  e=9.545E-06  Homo sapiens

Mean predicted aligned error: 10.55 Å

Sequence (270 aa):
MNFPDAFIDFLNKEGVDPKVYSVETPRYFIWNTLYPLETDTIEKEFPGVLKLEPPYDYIIGIDLSSLVAVETLDINPNDKVLDLCCAPGNNGFFVGVGTKLSVIASKLGDSGIGSVTGVDISLSRLNNCRSIMKRMKVNKARVYCTDGTTFDKLAPDELPNIFEPFQKKRKTKLQKSDDPTLFHESYIFKRRANISCNSLYDKVLVDAECTHDGSLRHILKSCVEFNQWDNFLKRIQDQAALEGLYDLQYRLLENGYKLLKPDGVLVYST